Protein AF-A0A5S6QWZ8-F1 (afdb_monomer_lite)

Organism: Trichuris muris (NCBI:txid70415)

Structure (mmCIF, N/CA/C/O backbone):
data_AF-A0A5S6QWZ8-F1
#
_entry.id   AF-A0A5S6QWZ8-F1
#
loop_
_atom_site.group_PDB
_atom_site.id
_atom_site.type_symbol
_atom_site.label_atom_id
_atom_site.label_alt_id
_atom_site.label_comp_id
_atom_site.label_asym_id
_atom_site.label_entity_id
_atom_site.label_seq_id
_atom_site.pdbx_PDB_ins_code
_atom_site.Cartn_x
_atom_site.Cartn_y
_atom_site.Cartn_z
_atom_site.occupancy
_atom_site.B_iso_or_equiv
_atom_site.auth_seq_id
_atom_site.auth_comp_id
_atom_site.auth_asym_id
_atom_site.auth_atom_id
_atom_site.pdbx_PDB_model_num
ATOM 1 N N . MET A 1 1 ? -6.345 -22.467 27.525 1.00 33.34 1 MET A N 1
ATOM 2 C CA . MET A 1 1 ? -5.936 -21.043 27.594 1.00 33.34 1 MET A CA 1
ATOM 3 C C . MET A 1 1 ? -6.547 -20.440 28.851 1.00 33.34 1 MET A C 1
ATOM 5 O O . MET A 1 1 ? -7.694 -20.783 29.123 1.00 33.34 1 MET A O 1
ATOM 9 N N . PRO A 1 2 ? -5.836 -19.618 29.642 1.00 33.78 2 PRO A N 1
ATOM 10 C CA . PRO A 1 2 ? -6.408 -19.049 30.858 1.00 33.78 2 PRO A CA 1
ATOM 11 C C . PRO A 1 2 ? -7.526 -18.064 30.488 1.00 33.78 2 PRO A C 1
ATOM 13 O O . PRO A 1 2 ? -7.324 -17.188 29.648 1.00 33.78 2 PRO A O 1
ATOM 16 N N . LYS A 1 3 ? -8.697 -18.215 31.115 1.00 39.69 3 LYS A N 1
ATOM 17 C CA . LYS A 1 3 ? -9.931 -17.424 30.937 1.00 39.69 3 LYS A CA 1
ATOM 18 C C . LYS A 1 3 ? -9.829 -15.964 31.453 1.00 39.69 3 LYS A C 1
ATOM 20 O O . LYS A 1 3 ? -10.772 -15.469 32.045 1.00 39.69 3 LYS A O 1
ATOM 25 N N . GLY A 1 4 ? -8.691 -15.280 31.301 1.00 43.72 4 GLY A N 1
ATOM 26 C CA . GLY A 1 4 ? -8.398 -14.058 32.080 1.00 43.72 4 GLY A CA 1
ATOM 27 C C . GLY A 1 4 ? -8.018 -12.784 31.318 1.00 43.72 4 GLY A C 1
ATOM 28 O O . GLY A 1 4 ? -7.598 -11.831 31.964 1.00 43.72 4 GLY A O 1
ATOM 29 N N . ASN A 1 5 ? -8.097 -12.747 29.982 1.00 61.38 5 ASN A N 1
ATOM 30 C CA . ASN A 1 5 ? -7.513 -11.656 29.177 1.00 61.38 5 ASN A CA 1
ATOM 31 C C . ASN A 1 5 ? -8.471 -11.040 28.136 1.00 61.38 5 ASN A C 1
ATOM 33 O O . ASN A 1 5 ? -8.014 -10.497 27.131 1.00 61.38 5 ASN A O 1
ATOM 37 N N . LEU A 1 6 ? -9.788 -11.114 28.346 1.00 74.50 6 LEU A N 1
ATOM 38 C CA . LEU A 1 6 ? -10.721 -10.329 27.536 1.00 74.50 6 LEU A CA 1
ATOM 39 C C . LEU A 1 6 ? -10.579 -8.844 27.890 1.00 74.50 6 LEU A C 1
ATOM 41 O O . LEU A 1 6 ? -10.594 -8.450 29.059 1.00 74.50 6 LEU A O 1
ATOM 45 N N . LEU A 1 7 ? -10.383 -8.029 26.857 1.00 83.69 7 LEU A N 1
ATOM 46 C CA . LEU A 1 7 ? -10.399 -6.575 26.950 1.00 83.69 7 LEU A CA 1
ATOM 47 C C . LEU A 1 7 ? -11.781 -6.088 26.517 1.00 83.69 7 LEU A C 1
ATOM 49 O O . LEU A 1 7 ? -12.410 -6.700 25.662 1.00 83.69 7 LEU A O 1
ATOM 53 N N . TYR A 1 8 ? -12.245 -4.981 27.073 1.00 85.81 8 TYR A N 1
ATOM 54 C CA . TYR A 1 8 ? -13.507 -4.346 26.721 1.00 85.81 8 TYR A CA 1
ATOM 55 C C . TYR A 1 8 ? -13.245 -2.894 26.340 1.00 85.81 8 TYR A C 1
ATOM 57 O O . TYR A 1 8 ? -12.526 -2.195 27.050 1.00 85.81 8 TYR A O 1
ATOM 65 N N . ARG A 1 9 ? -13.820 -2.443 25.220 1.00 87.94 9 ARG A N 1
ATOM 66 C CA . ARG A 1 9 ? -13.830 -1.034 24.806 1.00 87.94 9 ARG A CA 1
ATOM 67 C C . ARG A 1 9 ? -15.144 -0.397 25.229 1.00 87.94 9 ARG A C 1
ATOM 69 O O . ARG A 1 9 ? -16.200 -0.852 24.795 1.00 87.94 9 ARG A O 1
ATOM 76 N N . LEU A 1 10 ? -15.080 0.664 26.021 1.00 90.50 10 LEU A N 1
ATOM 77 C CA . LEU A 1 10 ? -16.236 1.461 26.415 1.00 90.50 10 LEU A CA 1
ATOM 78 C C . LEU A 1 10 ? -16.211 2.756 25.611 1.00 90.50 10 LEU A C 1
ATOM 80 O O . LEU A 1 10 ? -15.180 3.423 25.560 1.00 90.50 10 LEU A O 1
ATOM 84 N N . ILE A 1 11 ? -17.334 3.099 24.986 1.00 90.50 11 ILE A N 1
ATOM 85 C CA . ILE A 1 11 ? -17.563 4.425 24.408 1.00 90.50 11 ILE A CA 1
ATOM 86 C C . ILE A 1 11 ? -18.220 5.277 25.479 1.00 90.50 11 ILE A C 1
ATOM 88 O O . ILE A 1 11 ? -19.257 4.894 26.026 1.00 90.50 11 ILE A O 1
ATOM 92 N N . VAL A 1 12 ? -17.605 6.412 25.771 1.00 92.69 12 VAL A N 1
ATOM 93 C CA . VAL A 1 12 ? -17.935 7.273 26.897 1.00 92.69 12 VAL A CA 1
ATOM 94 C C . VAL A 1 12 ? -18.290 8.651 26.358 1.00 92.69 12 VAL A C 1
ATOM 96 O O . VAL A 1 12 ? -17.474 9.276 25.693 1.00 92.69 12 VAL A O 1
ATOM 99 N N . SER A 1 13 ? -19.507 9.103 26.638 1.00 92.75 13 SER A N 1
ATOM 100 C CA . SER A 1 13 ? -19.966 10.463 26.366 1.00 92.75 13 SER A CA 1
ATOM 101 C C . SER A 1 13 ? -19.725 11.321 27.598 1.00 92.75 13 SER A C 1
ATOM 103 O O . SER A 1 13 ? -19.983 10.861 28.715 1.00 92.75 13 SER A O 1
ATOM 105 N N . VAL A 1 14 ? -19.256 12.546 27.395 1.00 91.81 14 VAL A N 1
ATOM 106 C CA . VAL A 1 14 ? -18.972 13.503 28.466 1.00 91.81 14 VAL A CA 1
ATOM 107 C C . VAL A 1 14 ? -19.829 14.744 28.253 1.00 91.81 14 VAL A C 1
ATOM 109 O O . VAL A 1 14 ? -19.667 15.452 27.269 1.00 91.81 14 VAL A O 1
ATOM 112 N N . GLU A 1 15 ? -20.745 15.005 29.178 1.00 90.62 15 GLU A N 1
ATOM 113 C CA . GLU A 1 15 ? -21.611 16.184 29.155 1.00 90.62 15 GLU A CA 1
ATOM 114 C C . GLU A 1 15 ? -21.144 17.145 30.253 1.00 90.62 15 GLU A C 1
ATOM 116 O O . GLU A 1 15 ? -21.150 16.784 31.428 1.00 90.62 15 GLU A O 1
ATOM 121 N N . ILE A 1 16 ? -20.701 18.349 29.881 1.00 87.31 16 ILE A N 1
ATOM 122 C CA . ILE A 1 16 ? -20.188 19.364 30.815 1.00 87.31 16 ILE A CA 1
ATOM 123 C C . ILE A 1 16 ? -20.970 20.659 30.612 1.00 87.31 16 ILE A C 1
ATOM 125 O O . ILE A 1 16 ? -21.134 21.110 29.478 1.00 87.31 16 ILE A O 1
ATOM 129 N N . SER A 1 17 ? -21.437 21.264 31.705 1.00 78.31 17 SER A N 1
ATOM 130 C CA . SER A 1 17 ? -22.324 22.434 31.666 1.00 78.31 17 SER A CA 1
ATOM 131 C C . SER A 1 17 ? -21.618 23.744 31.292 1.00 78.31 17 SER A C 1
ATOM 133 O O . SER A 1 17 ? -22.204 24.558 30.581 1.00 78.31 17 SER A O 1
ATOM 135 N N . SER A 1 18 ? -20.367 23.943 31.729 1.00 81.00 18 SER A N 1
ATOM 136 C CA . SER A 1 18 ? -19.691 25.252 31.653 1.00 81.00 18 SER A CA 1
ATOM 137 C C . SER A 1 18 ? -18.174 25.163 31.423 1.00 81.00 18 SER A C 1
ATOM 139 O O . SER A 1 18 ? -17.414 25.883 32.066 1.00 81.00 18 SER A O 1
ATOM 141 N N . TRP A 1 19 ? -17.698 24.271 30.545 1.00 85.06 19 TRP A N 1
ATOM 142 C CA . TRP A 1 19 ? -16.253 24.123 30.311 1.00 85.06 19 TRP A CA 1
ATOM 143 C C . TRP A 1 19 ? -15.646 25.369 29.635 1.00 85.06 19 TRP A C 1
ATOM 145 O O . TRP A 1 19 ? -16.221 25.875 28.665 1.00 85.06 19 TRP A O 1
ATOM 155 N N . PRO A 1 20 ? -14.485 25.872 30.093 1.00 80.00 20 PRO A N 1
ATOM 156 C CA . PRO A 1 20 ? -13.823 27.003 29.460 1.00 80.00 20 PRO A CA 1
ATOM 157 C C . PRO A 1 20 ? -13.201 26.570 28.127 1.00 80.00 20 PRO A C 1
ATOM 159 O O . PRO A 1 20 ? -12.159 25.922 28.082 1.00 80.00 20 PRO A O 1
ATOM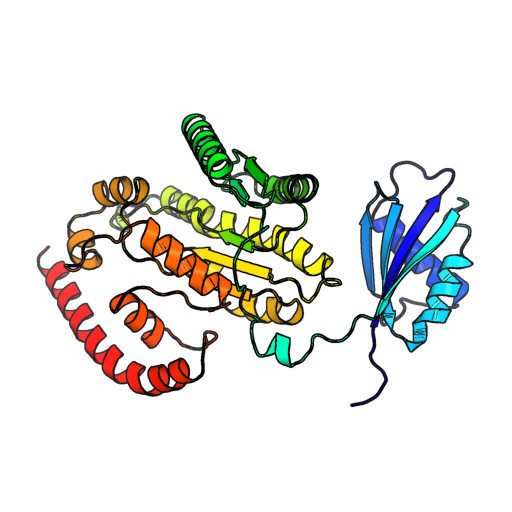 162 N N . GLY A 1 21 ? -13.841 26.953 27.023 1.00 83.44 21 GLY A N 1
ATOM 163 C CA . GLY A 1 21 ? -13.369 26.642 25.674 1.00 83.44 21 GLY A CA 1
ATOM 164 C C . GLY A 1 21 ? -13.769 25.244 25.192 1.00 83.44 21 GLY A C 1
ATOM 165 O O . GLY A 1 21 ? -14.735 24.651 25.669 1.00 83.44 21 GLY A O 1
ATOM 166 N N . GLN A 1 22 ? -13.053 24.729 24.191 1.00 82.94 22 GLN A N 1
ATOM 167 C CA . GLN A 1 22 ? -13.331 23.409 23.625 1.00 82.94 22 GLN A CA 1
ATOM 168 C C . GLN A 1 22 ? -12.673 22.324 24.480 1.00 82.94 22 GLN A C 1
ATOM 170 O O . GLN A 1 22 ? -11.461 22.342 24.671 1.00 82.94 22 GLN A O 1
ATOM 175 N N . PHE A 1 23 ? -13.468 21.367 24.959 1.00 86.50 23 PHE A N 1
ATOM 176 C CA . PHE A 1 23 ? -12.964 20.214 25.702 1.00 86.50 23 PHE A CA 1
ATOM 177 C C . PHE A 1 23 ? -12.055 19.364 24.804 1.00 86.50 23 PHE A C 1
ATOM 179 O O . PHE A 1 23 ? -12.507 18.817 23.791 1.00 86.50 23 PHE A O 1
ATOM 186 N N . SER A 1 24 ? -10.771 19.308 25.145 1.00 87.00 24 SER A N 1
ATOM 187 C CA . SER A 1 24 ? -9.726 18.695 24.328 1.00 87.00 24 SER A CA 1
ATOM 188 C C . SER A 1 24 ? -9.537 17.203 24.628 1.00 87.00 24 SER A C 1
ATOM 190 O O . SER A 1 24 ? -10.101 16.645 25.570 1.00 87.00 24 SER A O 1
ATOM 192 N N . GLU A 1 25 ? -8.716 16.529 23.817 1.00 85.06 25 GLU A N 1
ATOM 193 C CA . GLU A 1 25 ? -8.336 15.136 24.077 1.00 85.06 25 GLU A CA 1
ATOM 194 C C . GLU A 1 25 ? -7.520 14.987 25.373 1.00 85.06 25 GLU A C 1
ATOM 196 O O . GLU A 1 25 ? -7.706 14.017 26.111 1.00 85.06 25 GLU A O 1
ATOM 201 N N . ASP A 1 26 ? -6.666 15.961 25.692 1.00 86.19 26 ASP A N 1
ATOM 202 C CA . ASP A 1 26 ? -5.880 15.958 26.928 1.00 86.19 26 ASP A CA 1
ATOM 203 C C . ASP A 1 26 ? -6.765 16.183 28.163 1.00 86.19 26 ASP A C 1
ATOM 205 O O . ASP A 1 26 ? -6.561 15.535 29.198 1.00 86.19 26 ASP A O 1
ATOM 209 N N . ASP A 1 27 ? -7.810 17.009 28.036 1.00 90.38 27 ASP A N 1
ATOM 210 C CA . ASP A 1 27 ? -8.830 17.175 29.077 1.00 90.38 27 ASP A CA 1
ATOM 211 C C . ASP A 1 27 ? -9.582 15.863 29.311 1.00 90.38 27 ASP A C 1
ATOM 213 O O . ASP A 1 27 ? -9.758 15.443 30.454 1.00 90.38 27 ASP A O 1
ATOM 217 N N . PHE A 1 28 ? -9.959 15.153 28.239 1.00 91.19 28 PHE A N 1
ATOM 218 C CA . PHE A 1 28 ? -10.600 13.840 28.345 1.00 91.19 28 PHE A CA 1
ATOM 219 C C . PHE A 1 28 ? -9.707 12.815 29.051 1.00 91.19 28 PHE A C 1
ATOM 221 O O . PHE A 1 28 ? -10.162 12.096 29.946 1.00 91.19 28 PHE A O 1
ATOM 228 N N . ARG A 1 29 ? -8.424 12.749 28.678 1.00 89.56 29 ARG A N 1
ATOM 229 C CA . ARG A 1 29 ? -7.448 11.850 29.313 1.00 89.56 29 ARG A CA 1
ATOM 230 C C . ARG A 1 29 ? -7.306 12.155 30.799 1.00 89.56 29 ARG A C 1
ATOM 232 O O . ARG A 1 29 ? -7.336 11.232 31.615 1.00 89.56 29 ARG A O 1
ATOM 239 N N . THR A 1 30 ? -7.201 13.434 31.147 1.00 89.75 30 THR A N 1
ATOM 240 C CA . THR A 1 30 ? -7.091 13.896 32.535 1.00 89.75 30 THR A CA 1
ATOM 241 C C . THR A 1 30 ? -8.359 13.585 33.324 1.00 89.75 30 THR A C 1
ATOM 243 O O . THR A 1 30 ? -8.273 13.031 34.418 1.00 89.75 30 THR A O 1
ATOM 246 N N . LEU A 1 31 ? -9.533 13.844 32.746 1.00 91.31 31 LEU A N 1
ATOM 247 C CA . LEU A 1 31 ? -10.835 13.547 33.335 1.00 91.31 31 LEU A CA 1
ATOM 248 C C . LEU A 1 31 ? -10.955 12.072 33.711 1.00 91.31 31 LEU A C 1
ATOM 250 O O . LEU A 1 31 ? -11.244 11.744 34.860 1.00 91.31 31 LEU A O 1
ATOM 254 N N . VAL A 1 32 ? -10.706 11.181 32.751 1.00 89.94 32 VAL A N 1
ATOM 255 C CA . VAL A 1 32 ? -10.810 9.734 32.956 1.00 89.94 32 VAL A CA 1
ATOM 256 C C . VAL A 1 32 ? -9.799 9.259 34.000 1.00 89.94 32 VAL A C 1
ATOM 258 O O . VAL A 1 32 ? -10.155 8.473 34.877 1.00 89.94 32 VAL A O 1
ATOM 261 N N . HIS A 1 33 ? -8.555 9.745 33.953 1.00 89.19 33 HIS A N 1
ATOM 262 C CA . HIS A 1 33 ? -7.551 9.402 34.960 1.00 89.19 33 HIS A CA 1
ATOM 263 C C . HIS A 1 33 ? -7.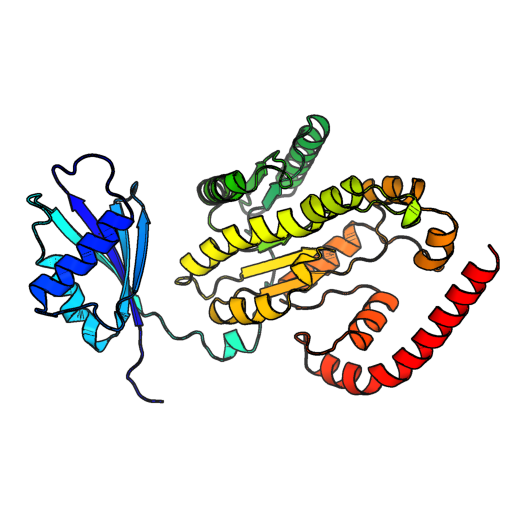967 9.840 36.365 1.00 89.19 33 HIS A C 1
ATOM 265 O O . HIS A 1 33 ? -7.903 9.036 37.297 1.00 89.19 33 HIS A O 1
ATOM 271 N N . THR A 1 34 ? -8.416 11.084 36.520 1.00 89.00 34 THR A N 1
ATOM 272 C CA . THR A 1 34 ? -8.828 11.616 37.819 1.00 89.00 34 THR A CA 1
ATOM 273 C C . THR A 1 34 ? -10.064 10.895 38.341 1.00 89.00 34 THR A C 1
ATOM 275 O O . THR A 1 34 ? -10.049 10.486 39.497 1.00 89.00 34 THR A O 1
ATOM 278 N N . ALA A 1 35 ? -11.075 10.654 37.500 1.00 89.50 35 ALA A N 1
ATOM 279 C CA . ALA A 1 35 ? -12.298 9.943 37.877 1.00 89.50 35 ALA A CA 1
ATOM 280 C C . ALA A 1 35 ? -12.008 8.553 38.449 1.00 89.50 35 ALA A C 1
ATOM 282 O O . ALA A 1 35 ? -12.496 8.161 39.511 1.00 89.50 35 ALA A O 1
ATOM 283 N N . ILE A 1 36 ? -11.162 7.808 37.744 1.00 88.31 36 ILE A N 1
ATOM 284 C CA . ILE A 1 36 ? -10.790 6.458 38.133 1.00 88.31 36 ILE A CA 1
ATOM 285 C C . ILE A 1 36 ? -9.966 6.481 39.429 1.00 88.31 36 ILE A C 1
ATOM 287 O O . ILE A 1 36 ? -10.253 5.710 40.346 1.00 88.31 36 ILE A O 1
ATOM 291 N N . ASN A 1 37 ? -8.974 7.368 39.535 1.00 87.62 37 ASN A N 1
ATOM 292 C CA . ASN A 1 37 ? -8.104 7.437 40.709 1.00 87.62 37 ASN A CA 1
ATOM 293 C C . ASN A 1 37 ? -8.852 7.912 41.958 1.00 87.62 37 ASN A C 1
ATOM 295 O O . ASN A 1 37 ? -8.625 7.370 43.040 1.00 87.62 37 ASN A O 1
ATOM 299 N N . SER A 1 38 ? -9.762 8.881 41.817 1.00 85.56 38 SER A N 1
ATOM 300 C CA . SER A 1 38 ? -10.525 9.422 42.941 1.00 85.56 38 SER A CA 1
ATOM 301 C C . SER A 1 38 ? -11.535 8.422 43.491 1.00 85.56 38 SER A C 1
ATOM 303 O O . SER A 1 38 ? -11.684 8.328 44.704 1.00 85.56 38 SER A O 1
ATOM 305 N N . VAL A 1 39 ? -12.227 7.670 42.624 1.00 84.19 39 VAL A N 1
ATOM 306 C CA . VAL A 1 39 ? -13.282 6.744 43.070 1.00 84.19 39 VAL A CA 1
ATOM 307 C C . VAL A 1 39 ? -12.714 5.389 43.488 1.00 84.19 39 VAL A C 1
ATOM 309 O O . VAL A 1 39 ? -13.170 4.818 44.475 1.00 84.19 39 VAL A O 1
ATOM 312 N N . LEU A 1 40 ? -11.709 4.865 42.778 1.00 83.19 40 LEU A N 1
ATOM 313 C CA . LEU A 1 40 ? -11.109 3.567 43.112 1.00 83.19 40 LEU A CA 1
ATOM 314 C C . LEU A 1 40 ? -9.969 3.667 44.138 1.00 83.19 40 LEU A C 1
ATOM 316 O O . LEU A 1 40 ? -9.422 2.639 44.530 1.00 83.19 40 LEU A O 1
ATOM 320 N N . GLY A 1 41 ? -9.607 4.878 44.578 1.00 74.81 41 GLY A N 1
ATOM 321 C CA . GLY A 1 41 ? -8.597 5.103 45.617 1.00 74.81 41 GLY A CA 1
ATOM 322 C C . GLY A 1 41 ? -7.186 4.671 45.210 1.00 74.81 41 GLY A C 1
ATOM 323 O O . GLY A 1 41 ? -6.385 4.271 46.054 1.00 74.81 41 GLY A O 1
ATOM 324 N N . LEU A 1 42 ? -6.881 4.697 43.913 1.00 71.50 42 LEU A N 1
ATOM 325 C CA . LEU A 1 42 ? -5.605 4.221 43.393 1.00 71.50 42 LEU A CA 1
ATOM 326 C C . LEU A 1 42 ? -4.575 5.349 43.375 1.00 71.50 42 LEU A C 1
ATOM 328 O O . LEU A 1 42 ? -4.732 6.362 42.695 1.00 71.50 42 LEU A O 1
ATOM 332 N N . VAL A 1 43 ? -3.479 5.140 44.103 1.00 52.75 43 VAL A N 1
ATOM 333 C CA . VAL A 1 43 ? -2.310 6.025 44.099 1.00 52.75 43 VAL A CA 1
ATOM 334 C C . VAL A 1 43 ? -1.450 5.684 42.873 1.00 52.75 43 VAL A C 1
ATOM 336 O O . VAL A 1 43 ? -0.463 4.959 42.969 1.00 52.75 43 VAL A O 1
ATOM 339 N N . GLY A 1 44 ? -1.871 6.131 41.685 1.00 55.81 44 GLY A N 1
ATOM 340 C CA . GLY A 1 44 ? -1.126 5.963 40.429 1.00 55.81 44 GLY A CA 1
ATOM 341 C C . GLY A 1 44 ? -1.996 5.621 39.215 1.00 55.81 44 GLY A C 1
ATOM 342 O O . GLY A 1 44 ? -3.213 5.550 39.306 1.00 55.81 44 GLY A O 1
ATOM 343 N N . SER A 1 45 ? -1.371 5.404 38.052 1.00 55.94 45 SER A N 1
ATOM 344 C CA . SER A 1 45 ? -2.079 4.978 36.834 1.00 55.94 45 SER A CA 1
ATOM 345 C C . SER A 1 45 ? -2.539 3.519 36.944 1.00 55.94 45 SER A C 1
ATOM 347 O O . SER A 1 45 ? -1.746 2.629 37.271 1.00 55.94 45 SER A O 1
ATOM 349 N N . LEU A 1 46 ? -3.813 3.256 36.642 1.00 60.50 46 LEU A N 1
ATOM 350 C CA . LEU A 1 46 ? -4.358 1.902 36.564 1.00 60.50 46 LEU A CA 1
ATOM 351 C C . LEU A 1 46 ? -3.618 1.106 35.481 1.00 60.50 46 LEU A C 1
ATOM 353 O O . LEU A 1 46 ? -3.781 1.337 34.281 1.00 60.50 46 LEU A O 1
ATOM 357 N N . LYS A 1 47 ? -2.789 0.140 35.898 1.00 62.38 47 LYS A N 1
ATOM 358 C CA . LYS A 1 47 ? -2.063 -0.741 34.974 1.00 62.38 47 LYS A CA 1
ATOM 359 C C . LYS A 1 47 ? -3.059 -1.586 34.172 1.00 62.38 47 LYS A C 1
ATOM 361 O O . LYS A 1 47 ? -3.539 -2.612 34.650 1.00 62.38 47 LYS A O 1
ATOM 366 N N . GLY A 1 48 ? -3.312 -1.187 32.926 1.00 70.12 48 GLY A N 1
ATOM 367 C CA . GLY A 1 48 ? -4.192 -1.903 31.997 1.00 70.12 48 GLY A CA 1
ATOM 368 C C . GLY A 1 48 ? -5.456 -1.153 31.578 1.00 70.12 48 GLY A C 1
ATOM 369 O O . GLY A 1 48 ? -6.304 -1.772 30.940 1.00 70.12 48 GLY A O 1
ATOM 370 N N . VAL A 1 49 ? -5.573 0.138 31.907 1.00 78.81 49 VAL A N 1
ATOM 371 C CA . VAL A 1 49 ? -6.553 1.047 31.299 1.00 78.81 49 VAL A CA 1
ATOM 372 C C . VAL A 1 49 ? -5.854 1.830 30.191 1.00 78.81 49 VAL A C 1
ATOM 374 O O . VAL A 1 49 ? -4.881 2.536 30.444 1.00 78.81 49 VAL A O 1
ATOM 377 N N . TYR A 1 50 ? -6.338 1.695 28.961 1.00 83.50 50 TYR A N 1
ATOM 378 C CA . TYR A 1 50 ? -5.868 2.472 27.818 1.00 83.50 50 TYR A CA 1
ATOM 379 C C . TYR A 1 50 ? -6.929 3.497 27.450 1.00 83.50 50 TYR A C 1
ATOM 381 O O . TYR A 1 50 ? -8.045 3.132 27.086 1.00 83.50 50 TYR A O 1
ATOM 389 N N . ILE A 1 51 ? -6.576 4.773 27.541 1.00 85.50 51 ILE A N 1
ATOM 390 C CA . ILE A 1 51 ? -7.454 5.870 27.144 1.00 85.50 51 ILE A CA 1
ATOM 391 C C . ILE A 1 51 ? -7.158 6.197 25.687 1.00 85.50 51 ILE A C 1
ATOM 393 O O . ILE A 1 51 ? -6.007 6.456 25.318 1.00 85.50 51 ILE A O 1
ATOM 397 N N . GLY A 1 52 ? -8.196 6.112 24.868 1.00 82.31 52 GLY A N 1
ATOM 398 C CA . GLY A 1 52 ? -8.146 6.442 23.461 1.00 82.31 52 GLY A CA 1
ATOM 399 C C . GLY A 1 52 ? -8.575 7.871 23.175 1.00 82.31 52 GLY A C 1
ATOM 400 O O . GLY A 1 52 ? -8.853 8.652 24.081 1.00 82.31 52 GLY A O 1
ATOM 401 N N . ASP A 1 53 ? -8.628 8.174 21.886 1.00 80.81 53 ASP A N 1
ATOM 402 C CA . ASP A 1 53 ? -8.907 9.518 21.393 1.00 80.81 53 ASP A CA 1
ATOM 403 C C . ASP A 1 53 ? -10.338 9.970 21.726 1.00 80.81 53 ASP A C 1
ATOM 405 O O . ASP A 1 53 ? -11.261 9.151 21.852 1.00 80.81 53 ASP A O 1
ATOM 409 N N . TYR A 1 54 ? -10.510 11.285 21.815 1.00 87.75 54 TYR A N 1
ATOM 410 C CA . TYR A 1 54 ? -11.772 11.964 22.088 1.00 87.75 54 TYR A CA 1
ATOM 411 C C . TYR A 1 54 ? -12.183 12.804 20.876 1.00 87.75 54 TYR A C 1
ATOM 413 O O . TYR A 1 54 ? -11.353 13.502 20.301 1.00 87.75 54 TYR A O 1
ATOM 421 N N . ASP A 1 55 ? -13.453 12.727 20.480 1.00 82.69 55 ASP A N 1
ATOM 422 C CA . ASP A 1 55 ? -14.052 13.546 19.424 1.00 82.69 55 ASP A CA 1
ATOM 423 C C . ASP A 1 55 ? -14.821 14.718 20.063 1.00 82.69 55 ASP A C 1
ATOM 425 O O . ASP A 1 55 ? -15.926 14.508 20.584 1.00 82.69 55 ASP A O 1
ATOM 429 N N . PRO A 1 56 ? -14.295 15.960 20.003 1.00 81.75 56 PRO A N 1
ATOM 430 C CA . PRO A 1 56 ? -14.940 17.119 20.613 1.00 81.75 56 PRO A CA 1
ATOM 431 C C . PRO A 1 56 ? -16.313 17.452 20.028 1.00 81.75 56 PRO A C 1
ATOM 433 O O . PRO A 1 56 ? -17.128 18.057 20.717 1.00 81.75 56 PRO A O 1
ATOM 436 N N . ASN A 1 57 ? -16.592 17.064 18.778 1.00 79.50 57 ASN A N 1
ATOM 437 C CA . ASN A 1 57 ? -17.872 17.375 18.134 1.00 79.50 57 ASN A CA 1
ATOM 438 C C . ASN A 1 57 ? -18.997 16.477 18.648 1.00 79.50 57 ASN A C 1
ATOM 440 O O . ASN A 1 57 ? -20.141 16.908 18.756 1.00 79.50 57 ASN A O 1
ATOM 444 N N . LYS A 1 58 ? -18.676 15.213 18.941 1.00 81.50 58 LYS A N 1
ATOM 445 C CA . LYS A 1 58 ? -19.633 14.236 19.482 1.00 81.50 58 LYS A CA 1
ATOM 446 C C . LYS A 1 58 ? -19.642 14.199 21.003 1.00 81.50 58 LYS A C 1
ATOM 448 O O . LYS A 1 58 ? -20.533 13.578 21.571 1.00 81.50 58 LYS A O 1
ATOM 453 N N . GLN A 1 59 ? -18.648 14.830 21.625 1.00 89.31 59 GLN A N 1
ATOM 454 C CA . GLN A 1 59 ? -18.350 14.725 23.047 1.00 89.31 59 GLN A CA 1
ATOM 455 C C . GLN A 1 59 ? -18.163 13.272 23.504 1.00 89.31 59 GLN A C 1
ATOM 457 O O . GLN A 1 59 ? -18.564 12.878 24.599 1.00 89.31 59 GLN A O 1
ATOM 462 N N . GLU A 1 60 ? -17.571 12.450 22.635 1.00 89.31 60 GLU A N 1
ATOM 463 C CA . GLU A 1 60 ? -17.385 11.020 22.858 1.00 89.31 60 GLU A CA 1
ATOM 464 C C . GLU A 1 60 ? -15.902 10.660 22.813 1.00 89.31 60 GLU A C 1
ATOM 466 O O . GLU A 1 60 ? -15.194 10.980 21.862 1.00 89.31 60 GLU A O 1
ATOM 471 N N . GLY A 1 61 ? -15.446 9.924 23.818 1.00 89.06 61 GLY A N 1
ATOM 472 C CA . GLY A 1 61 ? -14.152 9.257 23.823 1.00 89.06 61 GLY A CA 1
ATOM 473 C C . GLY A 1 61 ? -14.312 7.764 24.043 1.00 89.06 61 GLY A C 1
ATOM 474 O O . GLY A 1 61 ? -15.419 7.234 24.189 1.00 89.06 61 GLY A O 1
ATOM 475 N N . TRP A 1 62 ? -13.198 7.044 24.065 1.00 89.00 62 TRP A N 1
ATOM 476 C CA . TRP A 1 62 ? -13.234 5.620 24.364 1.00 89.00 62 TRP A CA 1
ATOM 477 C C . TRP A 1 62 ? -12.089 5.186 25.257 1.00 89.00 62 TRP A C 1
ATOM 479 O O . TRP A 1 62 ? -10.993 5.736 25.225 1.00 89.00 62 TRP A O 1
ATOM 489 N N . ILE A 1 63 ? -12.351 4.148 26.040 1.00 90.56 63 ILE A N 1
ATOM 490 C CA . ILE A 1 63 ? -11.380 3.546 26.950 1.00 90.56 63 ILE A CA 1
ATOM 491 C C . ILE A 1 63 ? -11.370 2.037 26.756 1.00 90.56 63 ILE A C 1
ATOM 493 O O . ILE A 1 63 ? -12.392 1.442 26.415 1.00 90.56 63 ILE A O 1
ATOM 497 N N . VAL A 1 64 ? -10.219 1.411 26.961 1.00 87.50 64 VAL A N 1
ATOM 498 C CA . VAL A 1 64 ? -10.052 -0.040 26.909 1.00 87.50 64 VAL A CA 1
ATOM 499 C C . VAL A 1 64 ? -9.568 -0.543 28.251 1.00 87.50 64 VAL A C 1
ATOM 501 O O . VAL A 1 64 ? -8.548 -0.083 28.758 1.00 87.50 64 VAL A O 1
ATOM 504 N N . ILE A 1 65 ? -10.296 -1.506 28.802 1.00 88.50 65 ILE A N 1
ATOM 505 C CA . ILE A 1 65 ? -10.068 -2.044 30.142 1.00 88.50 65 ILE A CA 1
ATOM 506 C C . ILE A 1 65 ? -10.164 -3.563 30.141 1.00 88.50 65 ILE A C 1
ATOM 508 O O . ILE A 1 65 ? -10.742 -4.163 29.238 1.00 88.50 65 ILE A O 1
ATOM 512 N N . LYS A 1 66 ? -9.575 -4.211 31.144 1.00 86.19 66 LYS A N 1
ATOM 513 C CA . LYS A 1 66 ? -9.695 -5.663 31.318 1.00 86.19 66 LYS A CA 1
ATOM 514 C C . LYS A 1 66 ? -11.068 -6.016 31.872 1.00 86.19 66 LYS A C 1
ATOM 516 O O . LYS A 1 66 ? -11.621 -5.268 32.669 1.00 86.19 66 LYS A O 1
ATOM 521 N N . GLU A 1 67 ? -11.566 -7.195 31.516 1.00 85.38 67 GLU A N 1
ATOM 522 C CA . GLU A 1 67 ? -12.841 -7.734 32.007 1.00 85.38 67 GLU A CA 1
ATOM 523 C C . GLU A 1 67 ? -12.993 -7.644 33.530 1.00 85.38 67 GLU A C 1
ATOM 525 O O . GLU A 1 67 ? -14.027 -7.213 34.029 1.00 85.38 67 GLU A O 1
ATOM 530 N N . LYS A 1 68 ? -11.928 -7.974 34.271 1.00 85.50 68 LYS A N 1
ATOM 531 C CA . LYS A 1 68 ? -11.916 -7.931 35.739 1.00 85.50 68 LYS A CA 1
ATOM 532 C C . LYS A 1 68 ? -12.159 -6.533 36.329 1.00 85.50 68 LYS A C 1
ATOM 534 O O . LYS A 1 68 ? -12.672 -6.435 37.435 1.00 85.50 68 LYS A O 1
ATOM 539 N N . ASP A 1 69 ? -11.796 -5.481 35.596 1.00 86.69 69 ASP A N 1
ATOM 540 C CA . ASP A 1 69 ? -11.866 -4.088 36.048 1.00 86.69 69 ASP A CA 1
ATOM 541 C C . ASP A 1 69 ? -13.078 -3.361 35.426 1.00 86.69 69 ASP A C 1
ATOM 543 O O . ASP A 1 69 ? -13.326 -2.196 35.735 1.00 86.69 69 ASP A O 1
ATOM 547 N N . LEU A 1 70 ? -13.849 -4.044 34.561 1.00 87.94 70 LEU A N 1
ATOM 548 C CA . LEU A 1 70 ? -14.932 -3.471 33.755 1.00 87.94 70 LEU A CA 1
ATOM 549 C C . LEU A 1 70 ? -15.968 -2.734 34.603 1.00 87.94 70 LEU A C 1
ATOM 551 O O . LEU A 1 70 ? -16.220 -1.549 34.394 1.00 87.94 70 LEU A O 1
ATOM 555 N N . ASN A 1 71 ? -16.544 -3.437 35.576 1.00 89.50 71 ASN A N 1
ATOM 556 C CA . ASN A 1 71 ? -17.623 -2.899 36.400 1.00 89.50 71 ASN A CA 1
ATOM 557 C C . ASN A 1 71 ? -17.128 -1.789 37.333 1.00 89.50 71 ASN A C 1
ATOM 559 O O . ASN A 1 71 ? -17.816 -0.788 37.512 1.00 89.50 71 ASN A O 1
ATOM 563 N N . SER A 1 72 ? -15.924 -1.937 37.892 1.00 88.69 72 SER A N 1
ATOM 564 C CA . SER A 1 72 ? -15.334 -0.949 38.800 1.00 88.69 72 SER A CA 1
ATOM 565 C C . SER A 1 72 ? -15.015 0.359 38.081 1.00 88.69 72 SER A C 1
ATOM 567 O O . SER A 1 72 ? -15.366 1.426 38.575 1.00 88.69 72 SER A O 1
ATOM 569 N N . VAL A 1 73 ? -14.400 0.290 36.896 1.00 89.25 73 VAL A N 1
ATOM 570 C CA . VAL A 1 73 ? -14.100 1.487 36.097 1.00 89.25 73 VAL A CA 1
ATOM 571 C C . VAL A 1 73 ? -15.379 2.126 35.563 1.00 89.25 73 VAL A C 1
ATOM 573 O O . VAL A 1 73 ? -15.492 3.347 35.591 1.00 89.25 73 VAL A O 1
ATOM 576 N N . TRP A 1 74 ? -16.366 1.334 35.128 1.00 91.50 74 TRP A N 1
ATOM 577 C CA . TRP A 1 74 ? -17.666 1.877 34.727 1.00 91.50 74 TRP A CA 1
ATOM 578 C C . TRP A 1 74 ? -18.304 2.657 35.881 1.00 91.50 74 TRP A C 1
ATOM 580 O O . TRP A 1 74 ? -18.645 3.827 35.712 1.00 91.50 74 TRP A O 1
ATOM 590 N N . ALA A 1 75 ? -18.417 2.048 37.064 1.00 90.06 75 ALA A N 1
ATOM 591 C CA . ALA A 1 75 ? -18.986 2.705 38.236 1.00 90.06 75 ALA A CA 1
ATOM 592 C C . ALA A 1 75 ? -18.224 3.988 38.596 1.00 90.06 75 ALA A C 1
ATOM 594 O O . ALA A 1 75 ? -18.850 5.020 38.819 1.00 90.06 75 ALA A O 1
ATOM 595 N N . ALA A 1 76 ? -16.887 3.948 38.577 1.00 90.38 76 ALA A N 1
ATOM 596 C CA . ALA A 1 76 ? -16.049 5.114 38.841 1.00 90.38 76 ALA A CA 1
ATOM 597 C C . ALA A 1 76 ? -16.355 6.283 37.901 1.00 90.38 76 ALA A C 1
ATOM 599 O O . ALA A 1 76 ? -16.518 7.410 38.357 1.00 90.38 76 ALA A O 1
ATOM 600 N N . LEU A 1 77 ? -16.497 6.008 36.604 1.00 91.06 77 LEU A N 1
ATOM 601 C CA . LEU A 1 77 ? -16.825 7.030 35.616 1.00 91.06 77 LEU A CA 1
ATOM 602 C C . LEU A 1 77 ? -18.220 7.609 35.846 1.00 91.06 77 LEU A C 1
ATOM 604 O O . LEU A 1 77 ? -18.366 8.821 35.883 1.00 91.06 77 LEU A O 1
ATOM 608 N N . CYS A 1 78 ? -19.235 6.767 36.047 1.00 90.44 78 CYS A N 1
ATOM 609 C CA . CYS A 1 78 ? -20.609 7.245 36.216 1.00 90.44 78 CYS A CA 1
ATOM 610 C C . CYS A 1 78 ? -20.853 7.985 37.541 1.00 90.44 78 CYS A C 1
ATOM 612 O O . CYS A 1 78 ? -21.767 8.801 37.606 1.00 90.44 78 CYS A O 1
ATOM 614 N N . ILE A 1 79 ? -20.073 7.703 38.588 1.00 91.44 79 ILE A N 1
ATOM 615 C CA . ILE A 1 79 ? -20.174 8.389 39.888 1.00 91.44 79 ILE A CA 1
ATOM 616 C C . ILE A 1 79 ? -19.420 9.727 39.873 1.00 91.44 79 ILE A C 1
ATOM 618 O O . ILE A 1 79 ? -19.742 10.631 40.645 1.00 91.44 79 ILE A O 1
ATOM 622 N N . TYR A 1 80 ? -18.416 9.873 39.008 1.00 91.50 80 TYR A N 1
ATOM 623 C CA . TYR A 1 80 ? -17.602 11.078 38.950 1.00 91.50 80 TYR A CA 1
ATOM 624 C C . TYR A 1 80 ? -18.375 12.249 38.326 1.00 91.50 80 TYR A C 1
ATOM 626 O O . TYR A 1 80 ? -18.520 12.332 37.109 1.00 91.50 80 TYR A O 1
ATOM 634 N N . GLY A 1 81 ? -18.882 13.142 39.182 1.00 88.06 81 GLY A N 1
ATOM 635 C CA . GLY A 1 81 ? -19.786 14.233 38.792 1.00 88.06 81 GLY A CA 1
ATOM 636 C C . GLY A 1 81 ? -19.185 15.643 38.796 1.00 88.06 81 GLY A C 1
ATOM 637 O O . GLY A 1 81 ? -19.873 16.598 38.450 1.00 88.06 81 GLY A O 1
ATOM 638 N N . SER A 1 82 ? -17.922 15.810 39.205 1.00 89.12 82 SER A N 1
ATOM 639 C CA . SER A 1 82 ? -17.262 17.120 39.206 1.00 89.12 82 SER A CA 1
ATOM 640 C C . SER A 1 82 ? -15.783 17.015 38.863 1.00 89.12 82 SER A C 1
ATOM 642 O O . SER A 1 82 ? -15.068 16.194 39.437 1.00 89.12 82 SER A O 1
ATOM 644 N N . HIS A 1 83 ? -15.314 17.872 37.955 1.00 89.81 83 HIS A N 1
ATOM 645 C CA . HIS A 1 83 ? -13.913 17.956 37.548 1.00 89.81 83 HIS A CA 1
ATOM 646 C C . HIS A 1 83 ? -13.462 19.411 37.484 1.00 89.81 83 HIS A C 1
ATOM 648 O O . HIS A 1 83 ? -14.090 20.225 36.814 1.00 89.81 83 HIS A O 1
ATOM 654 N N . PHE A 1 84 ? -12.393 19.747 38.211 1.00 89.12 84 PHE A N 1
ATOM 655 C CA . PHE A 1 84 ? -11.874 21.118 38.339 1.00 89.12 84 PHE A CA 1
ATOM 656 C C . PHE A 1 84 ? -12.940 22.180 38.677 1.00 89.12 84 PHE A C 1
ATOM 658 O O . PHE A 1 84 ? -12.859 23.316 38.225 1.00 89.12 84 PHE A O 1
ATOM 665 N N . GLY A 1 85 ? -13.938 21.813 39.489 1.00 84.94 85 GLY A N 1
ATOM 666 C CA . GLY A 1 85 ? -15.017 22.715 39.905 1.00 84.94 85 GLY A CA 1
ATOM 667 C C . GLY A 1 85 ? -16.185 22.823 38.919 1.00 84.94 85 GLY A C 1
ATOM 668 O O . GLY A 1 85 ? -17.149 23.520 39.220 1.00 84.94 85 GLY A O 1
ATOM 669 N N . TYR A 1 86 ? -16.143 22.114 37.789 1.00 89.56 86 TYR A N 1
ATOM 670 C CA . TYR A 1 86 ? -17.246 22.036 36.831 1.00 89.56 86 TYR A CA 1
ATOM 671 C C . TYR A 1 86 ? -18.075 20.778 37.062 1.00 89.56 86 TYR A C 1
ATOM 673 O O . TYR A 1 86 ? -17.521 19.693 37.245 1.00 89.56 86 TYR A O 1
ATOM 681 N N . GLU A 1 87 ? -19.397 20.923 37.042 1.00 90.56 87 GLU A N 1
ATOM 682 C CA . GLU A 1 87 ? -20.319 19.789 37.069 1.00 90.56 87 GLU A CA 1
ATOM 683 C C . GLU A 1 87 ? -20.357 19.102 35.707 1.00 90.56 87 GLU A C 1
ATOM 685 O O . GLU A 1 87 ? -20.410 19.752 34.656 1.00 90.56 87 GLU A O 1
ATOM 690 N N . LEU A 1 88 ? -20.328 17.773 35.732 1.00 91.88 88 LEU A N 1
ATOM 691 C CA . LEU A 1 88 ? -20.357 16.965 34.526 1.00 91.88 88 LEU A CA 1
ATOM 692 C C . LEU A 1 88 ? -21.056 15.633 34.752 1.00 91.88 88 LEU A C 1
ATOM 694 O O . LEU A 1 88 ? -21.143 15.135 35.872 1.00 91.88 88 LEU A O 1
ATOM 698 N N . ALA A 1 89 ? -21.507 15.034 33.658 1.00 91.56 89 ALA A N 1
ATOM 699 C CA . ALA A 1 89 ? -22.044 13.688 33.635 1.00 91.56 89 ALA A CA 1
ATOM 700 C C . ALA A 1 89 ? -21.260 12.836 32.637 1.00 91.56 89 ALA A C 1
ATOM 702 O O . ALA A 1 89 ? -21.098 13.195 31.468 1.00 91.56 89 ALA A O 1
ATOM 703 N N . ILE A 1 90 ? -20.794 11.675 33.097 1.00 92.69 90 ILE A N 1
ATOM 704 C CA . ILE A 1 90 ? -20.130 10.691 32.245 1.00 92.69 90 ILE A CA 1
ATOM 705 C C . ILE A 1 90 ? -21.086 9.532 31.981 1.00 92.69 90 ILE A C 1
ATOM 707 O O . ILE A 1 90 ? -21.514 8.822 32.896 1.00 92.69 90 ILE A O 1
ATOM 711 N N . ARG A 1 91 ? -21.385 9.292 30.702 1.00 92.50 91 ARG A N 1
ATOM 712 C CA . ARG A 1 91 ? -22.281 8.218 30.272 1.00 92.50 91 ARG A CA 1
ATOM 713 C C . ARG A 1 91 ? -21.554 7.202 29.406 1.00 92.50 91 ARG A C 1
ATOM 715 O O . ARG A 1 91 ? -21.111 7.509 28.302 1.00 92.50 91 ARG A O 1
ATOM 722 N N . VAL A 1 92 ? -21.529 5.946 29.844 1.00 91.25 92 VAL A N 1
ATOM 723 C CA . VAL A 1 92 ? -21.105 4.828 28.990 1.00 91.25 92 VAL A CA 1
ATOM 724 C C . VAL A 1 92 ? -22.223 4.517 27.990 1.00 91.25 92 VAL A C 1
ATOM 726 O O . VAL A 1 92 ? -23.314 4.094 28.367 1.00 91.25 92 VAL A O 1
ATOM 729 N N . ARG A 1 93 ? -21.969 4.765 26.703 1.00 89.19 93 ARG A N 1
ATOM 730 C CA . ARG A 1 93 ? -22.939 4.611 25.602 1.00 89.19 93 ARG A CA 1
ATOM 731 C C . ARG A 1 93 ? -22.967 3.190 25.059 1.00 89.19 93 ARG A C 1
ATOM 733 O O . ARG A 1 93 ? -24.033 2.653 24.776 1.00 89.19 93 ARG A O 1
ATOM 740 N N . LYS A 1 94 ? -21.784 2.610 24.852 1.00 87.25 94 LYS A N 1
ATOM 741 C CA . LYS A 1 94 ? -21.602 1.289 24.239 1.00 87.25 94 LYS A CA 1
ATOM 742 C C . LYS A 1 94 ? -20.441 0.567 24.898 1.00 87.25 94 LYS A C 1
ATOM 744 O O . LYS A 1 94 ? -19.443 1.196 25.241 1.00 87.25 94 LYS A O 1
ATOM 749 N N . VAL A 1 95 ? -20.558 -0.752 25.003 1.00 85.00 95 VAL A N 1
ATOM 750 C CA . VAL A 1 95 ? -19.497 -1.631 25.493 1.00 85.00 95 VAL A CA 1
ATOM 751 C C . VAL A 1 95 ? -19.275 -2.738 24.477 1.00 85.00 95 VAL A C 1
ATOM 753 O O . VAL A 1 95 ? -20.218 -3.412 24.070 1.00 85.00 95 VAL A O 1
ATOM 756 N N . PHE A 1 96 ? -18.026 -2.911 24.060 1.00 80.31 96 PHE A N 1
ATOM 757 C CA . PHE A 1 96 ? -17.621 -3.926 23.097 1.00 80.31 96 PHE A CA 1
ATOM 758 C C . PHE A 1 96 ? -16.611 -4.864 23.741 1.00 80.31 96 PHE A C 1
ATOM 760 O O . PHE A 1 96 ? -15.572 -4.406 24.215 1.00 80.31 96 PHE A O 1
ATOM 767 N N . ALA A 1 97 ? -16.869 -6.171 23.705 1.00 76.69 97 ALA A N 1
ATOM 768 C CA . ALA A 1 97 ? -15.823 -7.148 23.967 1.00 76.69 97 ALA A CA 1
ATOM 769 C C . ALA A 1 97 ? -14.789 -7.075 22.833 1.00 76.69 97 ALA A C 1
ATOM 771 O O . ALA A 1 97 ? -15.107 -7.240 21.654 1.00 76.69 97 ALA A O 1
ATOM 772 N N . ILE A 1 98 ? -13.538 -6.802 23.182 1.00 68.00 98 ILE A N 1
ATOM 773 C CA . ILE A 1 98 ? -12.402 -6.926 22.278 1.00 68.00 98 ILE A CA 1
ATOM 774 C C . ILE A 1 98 ? -11.996 -8.394 22.313 1.00 68.00 98 ILE A C 1
ATOM 776 O O . ILE A 1 98 ? -11.142 -8.812 23.098 1.00 68.00 98 ILE A O 1
ATOM 780 N N . GLU A 1 99 ? -12.603 -9.185 21.436 1.00 60.75 99 GLU A N 1
ATOM 781 C CA . GLU A 1 99 ? -12.128 -10.541 21.206 1.00 60.75 99 GLU A CA 1
ATOM 782 C C . GLU A 1 99 ? -10.706 -10.489 20.625 1.00 60.75 99 GLU A C 1
ATOM 784 O O . GLU A 1 99 ? -10.446 -9.693 19.710 1.00 60.75 99 GLU A O 1
ATOM 789 N N . PRO A 1 100 ? -9.754 -11.293 21.132 1.00 56.94 100 PRO A N 1
ATOM 790 C CA . PRO A 1 100 ? -8.444 -11.405 20.506 1.00 56.94 100 PRO A CA 1
ATOM 791 C C . PRO A 1 100 ? -8.621 -11.804 19.038 1.00 56.94 100 PRO A C 1
ATOM 793 O O . PRO A 1 100 ? -9.437 -12.670 18.726 1.00 56.94 100 PRO A O 1
ATOM 796 N N . CYS A 1 101 ? -7.873 -11.155 18.136 1.00 53.38 101 CYS A N 1
ATOM 797 C CA . CYS A 1 101 ? -7.948 -11.449 16.705 1.00 53.38 101 CYS A CA 1
ATOM 798 C C . CYS A 1 101 ? -7.802 -12.969 16.505 1.00 53.38 101 CYS A C 1
ATOM 800 O O . CYS A 1 101 ? -6.816 -13.538 16.996 1.00 53.38 101 CYS A O 1
ATOM 802 N N . PRO A 1 102 ? -8.766 -13.649 15.854 1.00 58.19 102 PRO A N 1
ATOM 803 C CA . PRO A 1 102 ? -8.703 -15.092 15.698 1.00 58.19 102 PRO A CA 1
ATOM 804 C C . PRO A 1 102 ? -7.373 -15.473 15.053 1.00 58.19 102 PRO A C 1
ATOM 806 O O . PRO A 1 102 ? -6.970 -14.864 14.061 1.00 58.19 102 PRO A O 1
ATOM 809 N N . ARG A 1 103 ? -6.696 -16.508 15.570 1.00 58.94 103 ARG A N 1
ATOM 810 C CA . ARG A 1 103 ? -5.437 -16.994 14.972 1.00 58.94 103 ARG A CA 1
ATOM 811 C C . ARG A 1 103 ? -5.575 -17.246 13.468 1.00 58.94 103 ARG A C 1
ATOM 813 O O . ARG A 1 103 ? -4.630 -17.013 12.730 1.00 58.94 103 ARG A O 1
ATOM 820 N N . SER A 1 104 ? -6.753 -17.659 13.005 1.00 56.94 104 SER A N 1
ATOM 821 C CA . SER A 1 104 ? -7.044 -17.850 11.582 1.00 56.94 104 SER A CA 1
ATOM 822 C C . SER A 1 104 ? -6.911 -16.572 10.744 1.00 56.94 104 SER A C 1
ATOM 824 O O . SER A 1 104 ? -6.427 -16.658 9.623 1.00 56.94 104 SER A O 1
ATOM 826 N N . VAL A 1 105 ? -7.272 -15.403 11.284 1.00 58.03 105 VAL A N 1
ATOM 827 C CA . VAL A 1 105 ? -7.146 -14.092 10.615 1.00 58.03 105 VAL A CA 1
ATOM 828 C C . VAL A 1 105 ? -5.701 -13.587 10.649 1.00 58.03 105 VAL A C 1
ATOM 830 O O . VAL A 1 105 ? -5.246 -12.960 9.700 1.00 58.03 105 VAL A O 1
ATOM 833 N N . LEU A 1 106 ? -4.944 -13.918 11.701 1.00 60.72 106 LEU A N 1
ATOM 834 C CA . LEU A 1 106 ? -3.497 -13.664 11.751 1.00 60.72 106 LEU A CA 1
ATOM 835 C C . LEU A 1 106 ? -2.726 -14.508 10.723 1.00 60.72 106 LEU A C 1
ATOM 837 O O . LEU A 1 106 ? -1.695 -14.072 10.213 1.00 60.72 106 LEU A O 1
ATOM 841 N N . LEU A 1 107 ? -3.215 -15.719 10.442 1.00 61.28 107 LEU A N 1
ATOM 842 C CA . LEU A 1 107 ? -2.539 -16.696 9.591 1.00 61.28 107 LEU A CA 1
ATOM 843 C C . LEU A 1 107 ? -2.935 -16.601 8.113 1.00 61.28 107 LEU A C 1
ATOM 845 O O . LEU A 1 107 ? -2.105 -16.913 7.264 1.00 61.28 107 LEU A O 1
ATOM 849 N N . ARG A 1 108 ? -4.174 -16.207 7.779 1.00 70.12 108 ARG A N 1
ATOM 850 C CA . ARG A 1 108 ? -4.660 -16.161 6.389 1.00 70.12 108 ARG A CA 1
ATOM 851 C C . ARG A 1 108 ? -5.577 -14.979 6.108 1.00 70.12 108 ARG A C 1
ATOM 853 O O . ARG A 1 108 ? -6.464 -14.659 6.899 1.00 70.12 108 ARG A O 1
ATOM 860 N N . CYS A 1 109 ? -5.404 -14.403 4.921 1.00 78.75 109 CYS A N 1
ATOM 861 C CA . CYS A 1 109 ? -6.292 -13.376 4.406 1.00 78.75 109 CYS A CA 1
ATOM 862 C C . CYS A 1 109 ? -7.605 -14.009 3.945 1.00 78.75 109 CYS A C 1
ATOM 864 O O . CYS A 1 109 ? -7.602 -15.051 3.287 1.00 78.75 109 CYS A O 1
ATOM 866 N N . ARG A 1 110 ? -8.737 -13.375 4.265 1.00 82.69 110 ARG A N 1
ATOM 867 C CA . ARG A 1 110 ? -9.998 -13.687 3.585 1.00 82.69 110 ARG A CA 1
ATOM 868 C C . ARG A 1 110 ? -10.047 -12.891 2.281 1.00 82.69 110 ARG A C 1
ATOM 870 O O . ARG A 1 110 ? -9.918 -11.663 2.351 1.00 82.69 110 ARG A O 1
ATOM 877 N N . PRO A 1 111 ? -10.226 -13.552 1.127 1.00 87.38 111 PRO A N 1
ATOM 878 C CA . PRO A 1 111 ? -10.278 -12.860 -0.146 1.00 87.38 111 PRO A CA 1
ATOM 879 C C . PRO A 1 111 ? -11.550 -12.013 -0.245 1.00 87.38 111 PRO A C 1
ATOM 881 O O . PRO A 1 111 ? -12.627 -12.433 0.187 1.00 87.38 111 PRO A O 1
ATOM 884 N N . ILE A 1 112 ? -11.420 -10.832 -0.840 1.00 90.75 112 ILE A N 1
ATOM 885 C CA . ILE A 1 112 ? -12.554 -10.028 -1.297 1.00 90.75 112 ILE A CA 1
ATOM 886 C C . ILE A 1 112 ? -13.115 -10.734 -2.535 1.00 90.75 112 ILE A C 1
ATOM 888 O O . ILE A 1 112 ? -12.373 -10.986 -3.479 1.00 90.75 112 ILE A O 1
ATOM 892 N N . LYS A 1 113 ? -14.400 -11.112 -2.515 1.00 87.44 113 LYS A N 1
ATOM 893 C CA . LYS A 1 113 ? -15.030 -11.824 -3.643 1.00 87.44 113 LYS A CA 1
ATOM 894 C C . LYS A 1 113 ? -15.220 -10.913 -4.851 1.00 87.44 113 LYS A C 1
ATOM 896 O O . LYS A 1 113 ? -14.943 -11.315 -5.973 1.00 87.44 113 LYS A O 1
ATOM 901 N N . ASP A 1 114 ? -15.693 -9.704 -4.591 1.00 86.19 114 ASP A N 1
ATOM 902 C CA . ASP A 1 114 ? -15.851 -8.635 -5.558 1.00 86.19 114 ASP A CA 1
ATOM 903 C C . ASP A 1 114 ? -15.821 -7.289 -4.821 1.00 86.19 114 ASP A C 1
ATOM 905 O O . ASP A 1 114 ? -15.967 -7.220 -3.597 1.00 86.19 114 ASP A O 1
ATOM 909 N N . PHE A 1 115 ? -15.609 -6.219 -5.580 1.00 87.50 115 PHE A N 1
ATOM 910 C CA . PHE A 1 115 ? -15.667 -4.851 -5.072 1.00 87.50 115 PHE A CA 1
ATOM 911 C C . PHE A 1 115 ? -17.055 -4.222 -5.290 1.00 87.50 115 PHE A C 1
ATOM 913 O O . P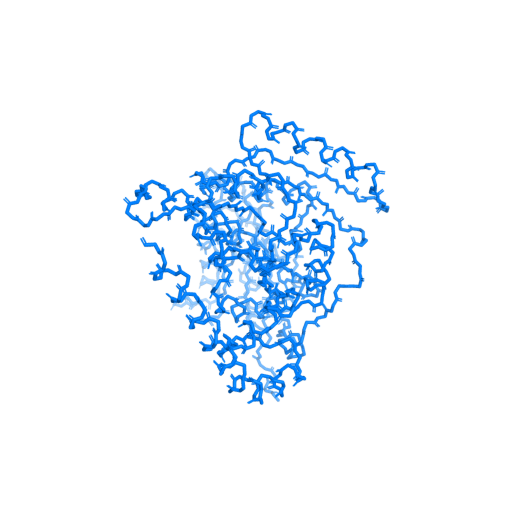HE A 1 115 ? -17.180 -2.996 -5.334 1.00 87.50 115 PHE A O 1
ATOM 920 N N . ALA A 1 116 ? -18.116 -5.024 -5.450 1.00 83.12 116 ALA A N 1
ATOM 921 C CA . ALA A 1 116 ? -19.461 -4.482 -5.588 1.00 83.12 116 ALA A CA 1
ATOM 922 C C . ALA A 1 116 ? -19.861 -3.762 -4.292 1.00 83.12 116 ALA A C 1
ATOM 924 O O . ALA A 1 116 ? -19.635 -4.242 -3.183 1.00 83.12 116 ALA A O 1
ATOM 925 N N . GLY A 1 117 ? -20.424 -2.563 -4.432 1.00 82.94 117 GLY A N 1
ATOM 926 C CA . GLY A 1 117 ? -20.793 -1.718 -3.293 1.00 82.94 117 GLY A CA 1
ATOM 927 C C . GLY A 1 117 ? -19.644 -0.895 -2.699 1.00 82.94 117 GLY A C 1
ATOM 928 O O . GLY A 1 117 ? -19.919 0.024 -1.932 1.00 82.94 117 GLY A O 1
ATOM 929 N N . TYR A 1 118 ? -18.385 -1.125 -3.096 1.00 89.25 118 TYR A N 1
ATOM 930 C CA . TYR A 1 118 ? -17.280 -0.251 -2.693 1.00 89.25 118 TYR A CA 1
ATOM 931 C C . TYR A 1 118 ? -17.421 1.113 -3.367 1.00 89.25 118 TYR A C 1
ATOM 933 O O . TYR A 1 118 ? -17.623 1.202 -4.580 1.00 89.25 118 TYR A O 1
ATOM 941 N N . HIS A 1 119 ? -17.322 2.181 -2.581 1.00 92.31 119 HIS A N 1
ATOM 942 C CA . HIS A 1 119 ? -17.205 3.533 -3.113 1.00 92.31 119 HIS A CA 1
ATOM 943 C C . HIS A 1 119 ? -15.797 3.752 -3.663 1.00 92.31 119 HIS A C 1
ATOM 945 O O . HIS A 1 119 ? -14.826 3.207 -3.139 1.00 92.31 119 HIS A O 1
ATOM 951 N N . VAL A 1 120 ? -15.695 4.539 -4.731 1.00 93.06 120 VAL A N 1
ATOM 952 C CA . VAL A 1 120 ? -14.415 4.835 -5.372 1.00 93.06 120 VAL A CA 1
ATOM 953 C C . VAL A 1 120 ? -14.033 6.266 -5.060 1.00 93.06 120 VAL A C 1
ATOM 955 O O . VAL A 1 120 ? -14.838 7.187 -5.203 1.00 93.06 120 VAL A O 1
ATOM 958 N N . LEU A 1 121 ? -12.786 6.452 -4.658 1.00 93.31 121 LEU A N 1
ATOM 959 C CA . LEU A 1 121 ? -12.196 7.763 -4.513 1.00 93.31 121 LEU A CA 1
ATOM 960 C C . LEU A 1 121 ? -10.911 7.831 -5.316 1.00 93.31 121 LEU A C 1
ATOM 962 O O . LEU A 1 121 ? -10.066 6.945 -5.208 1.00 93.31 121 LEU A O 1
ATOM 966 N N . ILE A 1 122 ? -10.760 8.905 -6.082 1.00 91.81 122 ILE A N 1
ATOM 967 C CA . ILE A 1 122 ? -9.534 9.194 -6.823 1.00 91.81 122 ILE A CA 1
ATOM 968 C C . ILE A 1 122 ? -8.939 10.528 -6.373 1.00 91.81 122 ILE A C 1
ATOM 970 O O . ILE A 1 122 ? -9.651 11.496 -6.114 1.00 91.81 122 ILE A O 1
ATOM 974 N N . THR A 1 123 ? -7.620 10.578 -6.251 1.00 88.69 123 THR A N 1
ATOM 975 C CA . THR A 1 123 ? -6.886 11.786 -5.871 1.00 88.69 123 THR A CA 1
ATOM 976 C C . THR A 1 123 ? -5.555 11.840 -6.608 1.00 88.69 123 THR A C 1
ATOM 978 O O . THR A 1 123 ? -5.017 10.797 -6.987 1.00 88.69 123 THR A O 1
ATOM 981 N N . GLY A 1 124 ? -5.041 13.046 -6.826 1.00 79.44 124 GLY A N 1
ATOM 982 C CA . GLY A 1 124 ? -3.727 13.280 -7.416 1.00 79.44 124 GLY A CA 1
ATOM 983 C C . GLY A 1 124 ? -3.653 14.543 -8.270 1.00 79.44 124 GLY A C 1
ATOM 984 O O . GLY A 1 124 ? -4.604 14.914 -8.944 1.00 79.44 124 GLY A O 1
ATOM 985 N N . GLY A 1 125 ? -2.485 15.180 -8.290 1.00 67.44 125 GLY A N 1
ATOM 986 C CA . GLY A 1 125 ? -2.217 16.357 -9.113 1.00 67.44 125 GLY A CA 1
ATOM 987 C C . GLY A 1 125 ? -2.922 17.633 -8.633 1.00 67.44 125 GLY A C 1
ATOM 988 O O . GLY A 1 125 ? -4.144 17.732 -8.607 1.00 67.44 125 GLY A O 1
ATOM 989 N N . SER A 1 126 ? -2.131 18.665 -8.348 1.00 51.41 126 SER A N 1
ATOM 990 C CA . SER A 1 126 ? -2.601 20.018 -8.003 1.00 51.41 126 SER A CA 1
ATOM 991 C C . SER A 1 126 ? -2.755 20.951 -9.207 1.00 51.41 126 SER A C 1
ATOM 993 O O . SER A 1 126 ? -3.449 21.965 -9.141 1.00 51.41 126 SER A O 1
ATOM 995 N N . LYS A 1 127 ? -2.107 20.634 -10.335 1.00 57.31 127 LYS A N 1
ATOM 996 C CA . LYS A 1 127 ? -2.113 21.490 -11.530 1.00 57.31 127 LYS A CA 1
ATOM 997 C C . LYS A 1 127 ? -3.461 21.412 -12.256 1.00 57.31 127 LYS A C 1
ATOM 999 O O . LYS A 1 127 ? -4.046 20.340 -12.390 1.00 57.31 127 LYS A O 1
ATOM 1004 N N . ALA A 1 128 ? -3.911 22.536 -12.821 1.00 41.72 128 ALA A N 1
ATOM 1005 C CA . ALA A 1 128 ? -5.229 22.679 -13.458 1.00 41.72 128 ALA A CA 1
ATOM 1006 C C . ALA A 1 128 ? -5.552 21.613 -14.530 1.00 41.72 128 ALA A C 1
ATOM 1008 O O . ALA A 1 128 ? -6.699 21.180 -14.644 1.00 41.72 128 ALA A O 1
ATOM 1009 N N . ARG A 1 129 ? -4.547 21.149 -15.288 1.00 55.78 129 ARG A N 1
ATOM 1010 C CA . ARG A 1 129 ? -4.705 20.060 -16.274 1.00 55.78 129 ARG A CA 1
ATOM 1011 C C . ARG A 1 129 ? -5.036 18.715 -15.613 1.00 55.78 129 ARG A C 1
ATOM 1013 O O . ARG A 1 129 ? -5.901 17.993 -16.101 1.00 55.78 129 ARG A O 1
ATOM 1020 N N . ASN A 1 130 ? -4.432 18.430 -14.463 1.00 73.31 130 ASN A N 1
ATOM 1021 C CA . ASN A 1 130 ? -4.623 17.177 -13.731 1.00 73.31 130 ASN A CA 1
ATOM 1022 C C . ASN A 1 130 ? -5.977 17.163 -13.010 1.00 73.31 130 ASN A C 1
ATOM 1024 O O . ASN A 1 130 ? -6.658 16.142 -13.003 1.00 73.31 130 ASN A O 1
ATOM 1028 N N . ALA A 1 131 ? -6.432 18.316 -12.509 1.00 79.56 131 ALA A N 1
ATOM 1029 C CA . ALA A 1 131 ? -7.767 18.450 -11.924 1.00 79.56 131 ALA A CA 1
ATOM 1030 C C . ALA A 1 131 ? -8.887 18.189 -12.953 1.00 79.56 131 ALA A C 1
ATOM 1032 O O . ALA A 1 131 ? -9.899 17.562 -12.634 1.00 79.56 131 ALA A O 1
ATOM 1033 N N . GLN A 1 132 ? -8.710 18.627 -14.208 1.00 84.31 132 GLN A N 1
ATOM 1034 C CA . GLN A 1 132 ? -9.658 18.309 -15.282 1.00 84.31 132 GLN A CA 1
ATOM 1035 C C . GLN A 1 132 ? -9.645 16.823 -15.643 1.00 84.31 132 GLN A C 1
ATOM 1037 O O . GLN A 1 132 ? -10.717 16.250 -15.835 1.00 84.31 132 GLN A O 1
ATOM 1042 N N . ALA A 1 133 ? -8.462 16.204 -15.719 1.00 85.69 133 ALA A N 1
ATOM 1043 C CA . ALA A 1 133 ? -8.336 14.770 -15.961 1.00 85.69 133 ALA A CA 1
ATOM 1044 C C . ALA A 1 133 ? -9.038 13.961 -14.857 1.00 85.69 133 ALA A C 1
ATOM 1046 O O . ALA A 1 133 ? -9.910 13.155 -15.168 1.00 85.69 133 ALA A O 1
ATOM 1047 N N . LEU A 1 134 ? -8.778 14.270 -13.579 1.00 88.94 134 LEU A N 1
ATOM 1048 C CA . LEU A 1 134 ? -9.468 13.655 -12.440 1.00 88.94 134 LEU A CA 1
ATOM 1049 C C . LEU A 1 134 ? -10.987 13.776 -12.543 1.00 88.94 134 LEU A C 1
ATOM 1051 O O . LEU A 1 134 ? -11.703 12.797 -12.343 1.00 88.94 134 LEU A O 1
ATOM 1055 N N . ARG A 1 135 ? -11.492 14.970 -12.868 1.00 90.19 135 ARG A N 1
ATOM 1056 C CA . ARG A 1 135 ? -12.933 15.190 -13.003 1.00 90.19 135 ARG A CA 1
ATOM 1057 C C . ARG A 1 135 ? -13.535 14.342 -14.125 1.00 90.19 135 ARG A C 1
ATOM 1059 O O . ARG A 1 135 ? -14.586 13.744 -13.916 1.00 90.19 135 ARG A O 1
ATOM 1066 N N . ARG A 1 136 ? -12.872 14.258 -15.284 1.00 91.25 136 ARG A N 1
ATOM 1067 C CA . ARG A 1 136 ? -13.315 13.409 -16.405 1.00 91.25 136 ARG A CA 1
ATOM 1068 C C . ARG A 1 136 ? -13.345 11.939 -16.002 1.00 91.25 136 ARG A C 1
ATOM 1070 O O . ARG A 1 136 ? -14.376 11.299 -16.181 1.00 91.25 136 ARG A O 1
ATOM 1077 N N . THR A 1 137 ? -12.282 11.447 -15.367 1.00 91.88 137 THR A N 1
ATOM 1078 C CA . THR A 1 137 ? -12.218 10.074 -14.851 1.00 91.88 137 THR A CA 1
ATOM 1079 C C . THR A 1 137 ? -13.331 9.806 -13.839 1.00 91.88 137 THR A C 1
ATOM 1081 O O . THR A 1 137 ? -13.991 8.773 -13.904 1.00 91.88 137 THR A O 1
ATOM 1084 N N . ALA A 1 138 ? -13.605 10.742 -12.925 1.00 92.75 138 ALA A N 1
ATOM 1085 C CA . ALA A 1 138 ? -14.701 10.602 -11.971 1.00 92.75 138 ALA A CA 1
ATOM 1086 C C . ALA A 1 138 ? -16.065 10.516 -12.672 1.00 92.75 138 ALA A C 1
ATOM 1088 O O . ALA A 1 138 ? -16.897 9.690 -12.298 1.00 92.75 138 ALA A O 1
ATOM 1089 N N . ASP A 1 139 ? -16.301 11.344 -13.692 1.00 93.19 139 ASP A N 1
ATOM 1090 C CA . ASP A 1 139 ? -17.552 11.344 -14.451 1.00 93.19 139 ASP A CA 1
ATOM 1091 C C . ASP A 1 139 ? -17.720 10.067 -15.292 1.00 93.19 139 ASP A C 1
ATOM 1093 O O . ASP A 1 139 ? -1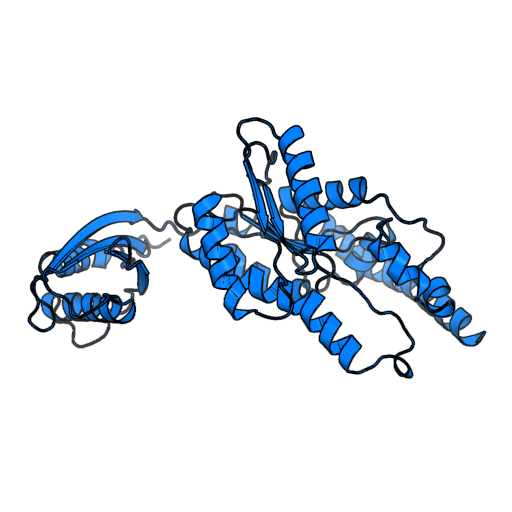8.824 9.528 -15.376 1.00 93.19 139 ASP A O 1
ATOM 1097 N N . GLU A 1 140 ? -16.638 9.526 -15.853 1.00 92.88 140 GLU A N 1
ATOM 1098 C CA . GLU A 1 140 ? -16.634 8.218 -16.519 1.00 92.88 140 GLU A CA 1
ATOM 1099 C C . GLU A 1 140 ? -16.948 7.082 -15.541 1.00 92.88 140 GLU A C 1
ATOM 1101 O O . GLU A 1 140 ? -17.849 6.279 -15.794 1.00 92.88 140 GLU A O 1
ATOM 1106 N N . LEU A 1 141 ? -16.293 7.064 -14.376 1.00 91.94 141 LEU A N 1
ATOM 1107 C CA . LEU A 1 141 ? -16.540 6.066 -13.335 1.00 91.94 141 LEU A CA 1
ATOM 1108 C C . LEU A 1 141 ? -17.994 6.103 -12.850 1.00 91.94 141 LEU A C 1
ATOM 1110 O O . LEU A 1 141 ? -18.613 5.050 -12.697 1.00 91.94 141 LEU A O 1
ATOM 1114 N N . ARG A 1 142 ? -18.578 7.298 -12.683 1.00 92.88 142 ARG A N 1
ATOM 1115 C CA . ARG A 1 142 ? -19.995 7.471 -12.311 1.00 92.88 142 ARG A CA 1
ATOM 1116 C C . ARG A 1 142 ? -20.957 6.876 -13.332 1.00 92.88 142 ARG A C 1
ATOM 1118 O O . ARG A 1 142 ? -21.997 6.367 -12.938 1.00 92.88 142 ARG A O 1
ATOM 1125 N N . ARG A 1 143 ? -20.629 6.910 -14.628 1.00 91.50 143 ARG A N 1
ATOM 1126 C CA . ARG A 1 143 ? -21.463 6.286 -15.676 1.00 91.50 143 ARG A CA 1
ATOM 1127 C C . ARG A 1 143 ? -21.419 4.761 -15.621 1.00 91.50 143 ARG A C 1
ATOM 1129 O O . ARG A 1 143 ? -22.364 4.109 -16.050 1.00 91.50 143 ARG A O 1
ATOM 1136 N N . THR A 1 144 ? -20.328 4.199 -15.107 1.00 88.00 144 THR A N 1
ATOM 1137 C CA . THR A 1 144 ? -20.132 2.745 -14.990 1.00 88.00 144 THR A CA 1
ATOM 1138 C C . THR A 1 144 ? -20.510 2.171 -13.624 1.00 88.00 144 THR A C 1
ATOM 1140 O O . THR A 1 144 ? -20.541 0.948 -13.471 1.00 88.00 144 THR A O 1
ATOM 1143 N N . SER A 1 145 ? -20.791 3.023 -12.632 1.00 85.56 145 SER A N 1
ATOM 1144 C CA . SER A 1 145 ? -21.052 2.594 -11.261 1.00 85.56 145 SER A CA 1
ATOM 1145 C C . SER A 1 145 ? -22.377 1.830 -11.151 1.00 85.56 145 SER A C 1
ATOM 1147 O O . SER A 1 145 ? -23.353 2.111 -11.848 1.00 85.56 145 SER A O 1
ATOM 1149 N N . LYS A 1 146 ? -22.416 0.812 -10.284 1.00 83.38 146 LYS A N 1
ATOM 1150 C CA . LYS A 1 146 ? -23.596 -0.045 -10.074 1.00 83.38 146 LYS A CA 1
ATOM 1151 C C . LYS A 1 146 ? -23.943 -0.113 -8.589 1.00 83.38 146 LYS A C 1
ATOM 1153 O O . LYS A 1 146 ? -23.104 0.145 -7.736 1.00 83.38 146 LYS A O 1
ATOM 1158 N N . GLY A 1 147 ? -25.192 -0.449 -8.259 1.00 75.75 147 GLY A N 1
ATOM 1159 C CA . GLY A 1 147 ? -25.588 -0.762 -6.876 1.00 75.75 147 GLY A CA 1
ATOM 1160 C C . GLY A 1 147 ? -25.394 0.372 -5.857 1.00 75.75 147 GLY A C 1
ATOM 1161 O O . GLY A 1 147 ? -25.048 0.099 -4.714 1.00 75.75 147 GLY A O 1
ATOM 1162 N N . GLY A 1 148 ? -25.575 1.638 -6.257 1.00 82.25 148 GLY A N 1
ATOM 1163 C CA . GLY A 1 148 ? -25.460 2.790 -5.348 1.00 82.25 148 GLY A CA 1
ATOM 1164 C C . GLY A 1 148 ? -24.025 3.213 -5.007 1.00 82.25 148 GLY A C 1
ATOM 1165 O O . GLY A 1 148 ? -23.825 4.013 -4.092 1.00 82.25 148 GLY A O 1
ATOM 1166 N N . GLN A 1 149 ? -23.022 2.702 -5.729 1.00 89.75 149 GLN A N 1
ATOM 1167 C CA . GLN A 1 149 ? -21.632 3.133 -5.592 1.00 89.75 149 GLN A CA 1
ATOM 1168 C C . GLN A 1 149 ? -21.472 4.630 -5.885 1.00 89.75 149 GLN A C 1
ATOM 1170 O O . GLN A 1 149 ? -21.880 5.126 -6.939 1.00 89.75 149 GLN A O 1
ATOM 1175 N N . LYS A 1 150 ? -20.827 5.338 -4.957 1.00 91.25 150 LYS A N 1
ATOM 1176 C CA . LYS A 1 150 ? -20.466 6.748 -5.091 1.00 91.25 150 LYS A CA 1
ATOM 1177 C C . LYS A 1 150 ? -19.026 6.884 -5.573 1.00 91.25 150 LYS A C 1
ATOM 1179 O O . LYS A 1 150 ? -18.180 6.048 -5.255 1.00 91.25 150 LYS A O 1
ATOM 1184 N N . VAL A 1 151 ? -18.773 7.954 -6.324 1.00 92.94 151 VAL A N 1
ATOM 1185 C CA . VAL A 1 151 ? -17.440 8.312 -6.817 1.00 92.94 151 VAL A CA 1
ATOM 1186 C C . VAL A 1 151 ? -17.091 9.722 -6.359 1.00 92.94 151 VAL A C 1
ATOM 1188 O O . VAL A 1 151 ? -17.772 10.690 -6.731 1.00 92.94 151 VAL A O 1
ATOM 1191 N N . PHE A 1 152 ? -16.016 9.815 -5.586 1.00 91.19 152 PHE A N 1
ATOM 1192 C CA . PHE A 1 152 ? -15.455 11.049 -5.047 1.00 91.19 152 PHE A CA 1
ATOM 1193 C C . PHE A 1 152 ? -14.118 11.353 -5.720 1.00 91.19 152 PHE A C 1
ATOM 1195 O O . PHE A 1 152 ? -13.409 10.444 -6.158 1.00 91.19 152 PHE A O 1
ATOM 1202 N N . TRP A 1 153 ? -13.766 12.631 -5.809 1.00 91.75 153 TRP A N 1
ATOM 1203 C CA . TRP A 1 153 ? -12.468 13.036 -6.331 1.00 91.75 153 TRP A CA 1
ATOM 1204 C C . TRP A 1 153 ? -11.958 14.290 -5.629 1.00 91.75 153 TRP A C 1
ATOM 1206 O O . TRP A 1 153 ? -12.742 15.183 -5.315 1.00 91.75 153 TRP A O 1
ATOM 1216 N N . TYR A 1 154 ? -10.644 14.349 -5.412 1.00 88.19 154 TYR A N 1
ATOM 1217 C CA . TYR A 1 154 ? -9.961 15.493 -4.808 1.00 88.19 154 TYR A CA 1
ATOM 1218 C C . TYR A 1 154 ? -8.705 15.815 -5.618 1.00 88.19 154 TYR A C 1
ATOM 1220 O O . TYR A 1 154 ? -7.877 14.939 -5.859 1.00 88.19 154 TYR A O 1
ATOM 1228 N N . ALA A 1 155 ? -8.569 17.063 -6.060 1.00 88.44 155 ALA A N 1
ATOM 1229 C CA . ALA A 1 155 ? -7.361 17.535 -6.728 1.00 88.44 155 ALA A CA 1
ATOM 1230 C C . ALA A 1 155 ? -6.404 18.099 -5.673 1.00 88.44 155 ALA A C 1
ATOM 1232 O O . ALA A 1 155 ? -6.585 19.225 -5.218 1.00 88.44 155 ALA A O 1
ATOM 1233 N N . GLU A 1 156 ? -5.431 17.294 -5.253 1.00 84.25 156 GLU A N 1
ATOM 1234 C CA . GLU A 1 156 ? -4.477 17.629 -4.192 1.00 84.25 156 GLU A CA 1
ATOM 1235 C C . GLU A 1 156 ? -3.065 17.175 -4.592 1.00 84.25 156 GLU A C 1
ATOM 1237 O O . GLU A 1 156 ? -2.887 16.104 -5.186 1.00 84.25 156 GLU A O 1
ATOM 1242 N N . ASP A 1 157 ? -2.051 17.982 -4.259 1.00 84.00 157 ASP A N 1
ATOM 1243 C CA . ASP A 1 157 ? -0.654 17.553 -4.356 1.00 84.00 157 ASP A CA 1
ATOM 1244 C C . ASP A 1 157 ? -0.249 16.790 -3.100 1.00 84.00 157 ASP A C 1
ATOM 1246 O O . ASP A 1 157 ? -0.132 17.362 -2.015 1.00 84.00 157 ASP A O 1
ATOM 1250 N N . LEU A 1 158 ? 0.002 15.493 -3.239 1.00 82.88 158 LEU A N 1
ATOM 1251 C CA . LEU A 1 158 ? 0.414 14.678 -2.100 1.00 82.88 158 LEU A CA 1
ATOM 1252 C C . LEU A 1 158 ? 1.908 14.840 -1.764 1.00 82.88 158 LEU A C 1
ATOM 1254 O O . LEU A 1 158 ? 2.339 14.349 -0.719 1.00 82.88 158 LEU A O 1
ATOM 1258 N N . SER A 1 159 ? 2.702 15.491 -2.626 1.00 83.19 159 SER A N 1
ATOM 1259 C CA . SER A 1 159 ? 4.170 15.518 -2.524 1.00 83.19 159 SER A CA 1
ATOM 1260 C C . SER A 1 159 ? 4.745 16.670 -1.693 1.00 83.19 159 SER A C 1
ATOM 1262 O O . SER A 1 159 ? 5.907 16.593 -1.292 1.00 83.19 159 SER A O 1
ATOM 1264 N N . GLU A 1 160 ? 3.946 17.693 -1.375 1.00 76.31 160 GLU A N 1
ATOM 1265 C CA . GLU A 1 160 ? 4.431 18.898 -0.685 1.00 76.31 160 GLU A CA 1
ATOM 1266 C C . GLU A 1 160 ? 3.900 19.054 0.749 1.00 76.31 160 GLU A C 1
ATOM 1268 O O . GLU A 1 160 ? 4.680 19.172 1.694 1.00 76.31 160 GLU A O 1
ATOM 1273 N N . ASN A 1 161 ? 2.576 19.037 0.943 1.00 80.62 161 ASN A N 1
ATOM 1274 C CA . ASN A 1 161 ? 1.947 19.439 2.208 1.00 80.62 161 ASN A CA 1
ATOM 1275 C C . ASN A 1 161 ? 1.463 18.244 3.040 1.00 80.62 161 ASN A C 1
ATOM 1277 O O . ASN A 1 161 ? 0.266 18.038 3.242 1.00 80.62 161 ASN A O 1
ATOM 1281 N N . TRP A 1 162 ? 2.392 17.461 3.593 1.00 79.06 162 TRP A N 1
ATOM 1282 C CA . TRP A 1 162 ? 2.049 16.225 4.317 1.00 79.06 162 TRP A CA 1
ATOM 1283 C C . TRP A 1 162 ? 1.188 16.427 5.571 1.00 79.06 162 TRP A C 1
ATOM 1285 O O . TRP A 1 162 ? 0.449 15.523 5.959 1.00 79.06 162 TRP A O 1
ATOM 1295 N N . HIS A 1 163 ? 1.225 17.613 6.184 1.00 75.62 163 HIS A N 1
ATOM 1296 C CA . HIS A 1 163 ? 0.333 17.964 7.295 1.00 75.62 163 HIS A CA 1
ATOM 1297 C C . HIS A 1 163 ? -1.140 18.050 6.873 1.00 75.62 163 HIS A C 1
ATOM 1299 O O . HIS A 1 163 ? -2.016 17.797 7.691 1.00 75.62 163 HIS A O 1
ATOM 1305 N N . GLN A 1 164 ? -1.422 18.358 5.605 1.00 80.38 164 GLN A N 1
ATOM 1306 C CA . GLN A 1 164 ? -2.786 18.443 5.077 1.00 80.38 164 GLN A CA 1
ATOM 1307 C C . GLN A 1 164 ? -3.357 17.066 4.710 1.00 80.38 164 GLN A C 1
ATOM 1309 O O . GLN A 1 164 ? -4.566 16.932 4.535 1.00 80.38 164 GLN A O 1
ATOM 1314 N N . ILE A 1 165 ? -2.523 16.020 4.647 1.00 85.00 165 ILE A N 1
ATOM 1315 C CA . ILE A 1 165 ? -2.973 14.657 4.328 1.00 85.00 165 ILE A CA 1
ATOM 1316 C C . ILE A 1 165 ? -3.918 14.116 5.408 1.00 85.00 165 ILE A C 1
ATOM 1318 O O . ILE A 1 165 ? -4.870 13.414 5.077 1.00 85.00 165 ILE A O 1
ATOM 1322 N N . SER A 1 166 ? -3.708 14.455 6.685 1.00 84.94 166 SER A N 1
ATOM 1323 C CA . SER A 1 166 ? -4.625 14.053 7.762 1.00 84.94 166 SER A CA 1
ATOM 1324 C C . SER A 1 166 ? -6.017 14.662 7.570 1.00 84.94 166 SER A C 1
ATOM 1326 O O . SER A 1 166 ? -7.020 13.960 7.694 1.00 84.94 166 SER A O 1
ATOM 1328 N N . GLU A 1 167 ? -6.078 15.941 7.197 1.00 85.88 167 GLU A N 1
ATOM 1329 C CA . GLU A 1 167 ? -7.324 16.649 6.915 1.00 85.88 167 GLU A CA 1
ATOM 1330 C C . GLU A 1 167 ? -7.992 16.135 5.636 1.00 85.88 167 GLU A C 1
ATOM 1332 O O . GLU A 1 167 ? -9.207 15.952 5.603 1.00 85.88 167 GLU A O 1
ATOM 1337 N N . LEU A 1 168 ? -7.214 15.826 4.594 1.00 88.00 168 LEU A N 1
ATOM 1338 C CA . LEU A 1 168 ? -7.724 15.159 3.399 1.00 88.00 168 LEU A CA 1
ATOM 1339 C C . LEU A 1 168 ? -8.377 13.821 3.761 1.00 88.00 168 LEU A C 1
ATOM 1341 O O . LEU A 1 168 ? -9.545 13.629 3.446 1.00 88.00 168 LEU A O 1
ATOM 1345 N N . VAL A 1 169 ? -7.675 12.931 4.471 1.00 89.06 169 VAL A N 1
ATOM 1346 C CA . VAL A 1 169 ? -8.232 11.633 4.893 1.00 89.06 169 VAL A CA 1
ATOM 1347 C C . VAL A 1 169 ? -9.491 11.826 5.742 1.00 89.06 169 VAL A C 1
ATOM 1349 O O . VAL A 1 169 ? -10.483 11.140 5.519 1.00 89.06 169 VAL A O 1
ATOM 1352 N N . ARG A 1 170 ? -9.512 12.808 6.650 1.00 88.06 170 ARG A N 1
ATOM 1353 C CA . ARG A 1 170 ? -10.701 13.123 7.453 1.00 88.06 170 ARG A CA 1
ATOM 1354 C C . ARG A 1 170 ? -11.896 13.536 6.587 1.00 88.06 170 ARG A C 1
ATOM 1356 O O . ARG A 1 170 ? -12.994 13.027 6.797 1.00 88.06 170 ARG A O 1
ATOM 1363 N N . ARG A 1 171 ? -11.699 14.431 5.610 1.00 88.19 171 ARG A N 1
ATOM 1364 C CA . ARG A 1 171 ? -12.750 14.854 4.662 1.00 88.19 171 ARG A CA 1
ATOM 1365 C C . ARG A 1 171 ? -13.285 13.666 3.860 1.00 88.19 171 ARG A C 1
ATOM 1367 O O . ARG A 1 171 ? -14.497 13.475 3.790 1.00 88.19 171 ARG A O 1
ATOM 1374 N N . ILE A 1 172 ? -12.377 12.834 3.349 1.00 89.56 172 ILE A N 1
ATOM 1375 C CA . ILE A 1 172 ? -12.698 11.600 2.623 1.00 89.56 172 ILE A CA 1
ATOM 1376 C C . ILE A 1 172 ? -13.610 10.698 3.453 1.00 89.56 172 ILE A C 1
ATOM 1378 O O . ILE A 1 172 ? -14.628 10.219 2.958 1.00 89.56 172 ILE A O 1
ATOM 1382 N N . GLU A 1 173 ? -13.264 10.481 4.720 1.00 88.81 173 GLU A N 1
ATOM 1383 C CA . GLU A 1 173 ? -14.011 9.571 5.584 1.00 88.81 173 GLU A CA 1
ATOM 1384 C C . GLU A 1 173 ? -15.369 10.123 6.023 1.00 88.81 173 GLU A C 1
ATOM 1386 O O . GLU A 1 173 ? -16.298 9.348 6.251 1.00 88.81 173 GLU A O 1
ATOM 1391 N N . ILE A 1 174 ? -15.516 11.447 6.102 1.00 86.62 174 ILE A N 1
ATOM 1392 C CA . ILE A 1 174 ? -16.802 12.098 6.382 1.00 86.62 174 ILE A CA 1
ATOM 1393 C C . ILE A 1 174 ? -17.781 11.900 5.220 1.00 86.62 174 ILE A C 1
ATOM 1395 O O . ILE A 1 174 ? -18.957 11.624 5.453 1.00 86.62 174 ILE A O 1
ATOM 1399 N N . GLU A 1 175 ? -17.315 12.030 3.977 1.00 85.75 175 GLU A N 1
ATOM 1400 C CA . GLU A 1 175 ? -18.176 11.932 2.792 1.00 85.75 175 GLU A CA 1
ATOM 1401 C C . GLU A 1 175 ? -18.411 10.486 2.333 1.00 85.75 175 GLU A C 1
ATOM 1403 O O . GLU A 1 175 ? -19.534 10.104 1.983 1.00 85.75 175 GLU A O 1
ATOM 1408 N N . GLY A 1 176 ? -17.342 9.687 2.305 1.00 83.25 176 GLY A N 1
ATOM 1409 C CA . GLY A 1 176 ? -17.317 8.339 1.738 1.00 83.25 176 GLY A CA 1
ATOM 1410 C C . GLY A 1 176 ? -17.386 7.210 2.764 1.00 83.25 176 GLY A C 1
ATOM 1411 O O . GLY A 1 176 ? -17.585 6.059 2.375 1.00 83.25 176 GLY A O 1
ATOM 1412 N N . GLY A 1 177 ? -17.257 7.517 4.056 1.00 86.56 177 GLY A N 1
ATOM 1413 C CA . GLY A 1 177 ? -17.072 6.517 5.104 1.00 86.56 177 GLY A CA 1
ATOM 1414 C C . GLY A 1 177 ? -15.618 6.031 5.221 1.00 86.56 177 GLY A C 1
ATOM 1415 O O . GLY A 1 177 ? -14.741 6.482 4.484 1.00 86.56 177 GLY A O 1
ATOM 1416 N N . PRO A 1 178 ? -15.336 5.116 6.164 1.00 88.31 178 PRO A N 1
ATOM 1417 C CA . PRO A 1 178 ? -13.978 4.651 6.445 1.00 88.31 178 PRO A CA 1
ATOM 1418 C C . PRO A 1 178 ? -13.319 3.989 5.229 1.00 88.31 178 PRO A C 1
ATOM 1420 O O . PRO A 1 178 ? -13.951 3.207 4.515 1.00 88.31 178 PRO A O 1
ATOM 1423 N N . VAL A 1 179 ? -12.023 4.247 5.036 1.00 92.00 179 VAL A N 1
ATOM 1424 C CA . VAL A 1 179 ? -11.255 3.674 3.921 1.00 92.00 179 VAL A CA 1
ATOM 1425 C C . VAL A 1 179 ? -10.981 2.186 4.162 1.00 92.00 179 VAL A C 1
ATOM 1427 O O . VAL A 1 179 ? -10.281 1.810 5.104 1.00 92.00 179 VAL A O 1
ATOM 1430 N N . ASP A 1 180 ? -11.499 1.331 3.278 1.00 91.50 180 ASP A N 1
ATOM 1431 C CA . ASP A 1 180 ? -11.235 -0.114 3.298 1.00 91.50 180 ASP A CA 1
ATOM 1432 C C . ASP A 1 180 ? -10.013 -0.507 2.473 1.00 91.50 180 ASP A C 1
ATOM 1434 O O . ASP A 1 180 ? -9.236 -1.372 2.873 1.00 91.50 180 ASP A O 1
ATOM 1438 N N . VAL A 1 181 ? -9.837 0.115 1.311 1.00 94.81 181 VAL A N 1
ATOM 1439 C CA . VAL A 1 181 ? -8.802 -0.240 0.341 1.00 94.81 181 VAL A CA 1
ATOM 1440 C C . VAL A 1 181 ? -8.078 1.032 -0.063 1.00 94.81 181 VAL A C 1
ATOM 1442 O O . VAL A 1 181 ? -8.690 1.948 -0.606 1.00 94.81 181 VAL A O 1
ATOM 1445 N N . LEU A 1 182 ? -6.777 1.084 0.206 1.00 95.50 182 LEU A N 1
ATOM 1446 C CA . LEU A 1 182 ? -5.893 2.159 -0.228 1.00 95.50 182 LEU A CA 1
ATOM 1447 C C . LEU A 1 182 ? -4.957 1.627 -1.312 1.00 95.50 182 LEU A C 1
ATOM 1449 O O . LEU A 1 182 ? -4.262 0.641 -1.083 1.00 95.50 182 LEU A O 1
ATOM 1453 N N . ILE A 1 183 ? -4.904 2.291 -2.465 1.00 95.38 183 ILE A N 1
ATOM 1454 C CA . ILE A 1 183 ? -3.959 1.973 -3.540 1.00 95.38 183 ILE A CA 1
ATOM 1455 C C . ILE A 1 183 ? -3.012 3.163 -3.713 1.00 95.38 183 ILE A C 1
ATOM 1457 O O . ILE A 1 183 ? -3.387 4.192 -4.273 1.00 95.38 183 ILE A O 1
ATOM 1461 N N . ASN A 1 184 ? -1.779 3.029 -3.229 1.00 94.00 184 ASN A N 1
ATOM 1462 C CA . ASN A 1 184 ? -0.720 4.009 -3.451 1.00 94.00 184 ASN A CA 1
ATOM 1463 C C . ASN A 1 184 ? -0.152 3.813 -4.861 1.00 94.00 184 ASN A C 1
ATOM 1465 O O . ASN A 1 184 ? 0.784 3.039 -5.052 1.00 94.00 184 ASN A O 1
ATOM 1469 N N . ASN A 1 185 ? -0.772 4.477 -5.838 1.00 90.75 185 ASN A N 1
ATOM 1470 C CA . ASN A 1 185 ? -0.412 4.397 -7.259 1.00 90.75 185 ASN A CA 1
ATOM 1471 C C . ASN A 1 185 ? 0.485 5.548 -7.738 1.00 90.75 185 ASN A C 1
ATOM 1473 O O . ASN A 1 185 ? 1.134 5.426 -8.769 1.00 90.75 185 ASN A O 1
ATOM 1477 N N . VAL A 1 186 ? 0.471 6.689 -7.045 1.00 86.69 186 VAL A N 1
ATOM 1478 C CA . VAL A 1 186 ? 1.207 7.878 -7.490 1.00 86.69 186 VAL A CA 1
ATOM 1479 C C . VAL A 1 186 ? 2.705 7.581 -7.513 1.00 86.69 186 VAL A C 1
ATOM 1481 O O . VAL A 1 186 ? 3.267 7.151 -6.508 1.00 86.69 186 VAL A O 1
ATOM 1484 N N . GLY A 1 187 ? 3.337 7.860 -8.648 1.00 83.38 187 GLY A N 1
ATOM 1485 C CA . GLY A 1 187 ? 4.776 7.764 -8.800 1.00 83.38 187 GLY A CA 1
ATOM 1486 C C . GLY A 1 187 ? 5.249 8.264 -10.159 1.00 83.38 187 GLY A C 1
ATOM 1487 O O . GLY A 1 187 ? 4.439 8.509 -11.053 1.00 83.38 187 GLY A O 1
ATOM 1488 N N . GLY A 1 188 ? 6.560 8.429 -10.280 1.00 82.75 188 GLY A N 1
ATOM 1489 C CA . GLY A 1 188 ? 7.249 8.765 -11.521 1.00 82.75 188 GLY A CA 1
ATOM 1490 C C . GLY A 1 188 ? 8.757 8.616 -11.363 1.00 82.75 188 GLY A C 1
ATOM 1491 O O . GLY A 1 188 ? 9.268 8.567 -10.238 1.00 82.75 188 GLY A O 1
ATOM 1492 N N . ALA A 1 189 ? 9.473 8.526 -12.474 1.00 82.62 189 ALA A N 1
ATOM 1493 C CA . ALA A 1 189 ? 10.917 8.346 -12.480 1.00 82.62 189 ALA A CA 1
ATOM 1494 C C . ALA A 1 189 ? 11.607 9.309 -13.447 1.00 82.62 189 ALA A C 1
ATOM 1496 O O . ALA A 1 189 ? 11.152 9.535 -14.563 1.00 82.62 189 ALA A O 1
ATOM 1497 N N . VAL A 1 190 ? 12.759 9.830 -13.030 1.00 83.50 190 VAL A N 1
ATOM 1498 C CA . VAL A 1 190 ? 13.688 10.524 -13.929 1.00 83.50 190 VAL A CA 1
ATOM 1499 C C . VAL A 1 190 ? 14.888 9.608 -14.112 1.00 83.50 190 VAL A C 1
ATOM 1501 O O . VAL A 1 190 ? 15.578 9.289 -13.144 1.00 83.50 190 VAL A O 1
ATOM 1504 N N . GLN A 1 191 ? 15.102 9.144 -15.344 1.00 82.31 191 GLN A N 1
ATOM 1505 C CA . GLN A 1 191 ? 16.180 8.217 -15.684 1.00 82.31 191 GLN A CA 1
ATOM 1506 C C . GLN A 1 191 ? 17.261 8.946 -16.479 1.00 82.31 191 GLN A C 1
ATOM 1508 O O . GLN A 1 191 ? 17.015 9.389 -17.596 1.00 82.31 191 GLN A O 1
ATOM 1513 N N . ALA A 1 192 ? 18.463 9.033 -15.918 1.00 83.12 192 ALA A N 1
ATOM 1514 C CA . ALA A 1 192 ? 19.665 9.540 -16.574 1.00 83.12 192 ALA A CA 1
ATOM 1515 C C . ALA A 1 192 ? 20.905 8.884 -15.931 1.00 83.12 192 ALA A C 1
ATOM 1517 O O . ALA A 1 192 ? 20.763 8.230 -14.888 1.00 83.12 192 ALA A O 1
ATOM 1518 N N . PRO A 1 193 ? 22.107 8.999 -16.531 1.00 84.12 193 PRO A N 1
ATOM 1519 C CA . PRO A 1 193 ? 23.349 8.671 -15.838 1.00 84.12 193 PRO A CA 1
ATOM 1520 C C . PRO A 1 193 ? 23.420 9.387 -14.487 1.00 84.12 193 PRO A C 1
ATOM 1522 O O . PRO A 1 193 ? 22.891 10.488 -14.334 1.00 84.12 193 PRO A O 1
ATOM 1525 N N . LEU A 1 194 ? 24.044 8.753 -13.493 1.00 87.81 194 LEU A N 1
ATOM 1526 C CA . LEU A 1 194 ? 24.044 9.268 -12.122 1.00 87.81 194 LEU A CA 1
ATOM 1527 C C . LEU A 1 194 ? 24.669 10.666 -12.049 1.00 87.81 194 LEU A C 1
ATOM 1529 O O . LEU A 1 194 ? 24.180 11.520 -11.322 1.00 87.81 194 LEU A O 1
ATOM 1533 N N . GLU A 1 195 ? 25.726 10.881 -12.827 1.00 89.25 195 GLU A N 1
ATOM 1534 C CA . GLU A 1 195 ? 26.448 12.141 -12.974 1.00 89.25 195 GLU A CA 1
ATOM 1535 C C . GLU A 1 195 ? 25.630 13.268 -13.629 1.00 89.25 195 GLU A C 1
ATOM 1537 O O . GLU A 1 195 ? 25.966 14.436 -13.446 1.00 89.25 195 GLU A O 1
ATOM 1542 N N . ASP A 1 196 ? 24.559 12.929 -14.352 1.00 88.88 196 ASP A N 1
ATOM 1543 C CA . ASP A 1 196 ? 23.687 13.886 -15.043 1.00 88.88 196 ASP A CA 1
ATOM 1544 C C . ASP A 1 196 ? 22.430 14.234 -14.224 1.00 88.88 196 ASP A C 1
ATOM 1546 O O . ASP A 1 196 ? 21.737 15.209 -14.528 1.00 88.88 196 ASP A O 1
ATOM 1550 N N . LEU A 1 197 ? 22.116 13.442 -13.192 1.00 89.75 197 LEU A N 1
ATOM 1551 C CA . LEU A 1 197 ? 20.984 13.681 -12.299 1.00 89.75 197 LEU A CA 1
ATOM 1552 C C . LEU A 1 197 ? 21.320 14.767 -11.278 1.00 89.75 197 LEU A C 1
ATOM 1554 O O . LEU A 1 197 ? 22.360 14.731 -10.621 1.00 89.75 197 LEU A O 1
ATOM 1558 N N . LYS A 1 198 ? 20.390 15.703 -11.078 1.00 93.62 198 LYS A N 1
ATOM 1559 C CA . LYS A 1 198 ? 20.523 16.735 -10.046 1.00 93.62 198 LYS A CA 1
ATOM 1560 C C . LYS A 1 198 ? 20.059 16.199 -8.700 1.00 93.62 198 LYS A C 1
ATOM 1562 O O . LYS A 1 198 ? 19.149 15.375 -8.629 1.00 93.62 198 LYS A O 1
ATOM 1567 N N . GLU A 1 199 ? 20.583 16.751 -7.609 1.00 94.38 199 GLU A N 1
ATOM 1568 C CA . GLU A 1 199 ? 20.129 16.460 -6.242 1.00 94.38 199 GLU A CA 1
ATOM 1569 C C . GLU A 1 199 ? 18.607 16.645 -6.091 1.00 94.38 199 GLU A C 1
ATOM 1571 O O . GLU A 1 199 ? 17.928 15.874 -5.406 1.00 94.38 199 GLU A O 1
ATOM 1576 N N . GLU A 1 200 ? 18.060 17.642 -6.790 1.00 93.94 200 GLU A N 1
ATOM 1577 C CA . GLU A 1 200 ? 16.626 17.922 -6.858 1.00 93.94 200 GLU A CA 1
ATOM 1578 C C . GLU A 1 200 ? 15.822 16.759 -7.454 1.00 93.94 200 GLU A C 1
ATOM 1580 O O . GLU A 1 200 ? 14.733 16.467 -6.960 1.00 93.94 200 GLU A O 1
ATOM 1585 N N . ASP A 1 201 ? 16.352 16.050 -8.455 1.00 90.75 201 ASP A N 1
ATOM 1586 C CA . ASP A 1 201 ? 15.672 14.918 -9.091 1.00 90.75 201 ASP A CA 1
ATOM 1587 C C . ASP A 1 201 ? 15.523 13.745 -8.115 1.00 90.75 201 ASP A C 1
ATOM 1589 O O . ASP A 1 201 ? 14.470 13.101 -8.067 1.00 90.75 201 ASP A O 1
ATOM 1593 N N . PHE A 1 202 ? 16.535 13.493 -7.277 1.00 90.50 202 PHE A N 1
ATOM 1594 C CA . PHE A 1 202 ? 16.453 12.478 -6.221 1.00 90.50 202 PHE A CA 1
ATOM 1595 C C . PHE A 1 202 ? 15.431 12.869 -5.153 1.00 90.50 202 PHE A C 1
ATOM 1597 O O . PHE A 1 202 ? 14.587 12.057 -4.764 1.00 90.50 202 PHE A O 1
ATOM 1604 N N . LEU A 1 203 ? 15.474 14.122 -4.690 1.00 92.06 203 LEU A N 1
ATOM 1605 C CA . LEU A 1 203 ? 14.547 14.622 -3.676 1.00 92.06 203 LEU A CA 1
ATOM 1606 C C . LEU A 1 203 ? 13.101 14.594 -4.173 1.00 92.06 203 LEU A C 1
ATOM 1608 O O . LEU A 1 203 ? 12.215 14.158 -3.437 1.00 92.06 203 LEU A O 1
ATOM 1612 N N . ASN A 1 204 ? 12.854 15.013 -5.412 1.00 90.00 204 ASN A N 1
ATOM 1613 C CA . ASN A 1 204 ? 11.524 15.008 -6.011 1.00 90.00 204 ASN A CA 1
ATOM 1614 C C . ASN A 1 204 ? 10.978 13.582 -6.150 1.00 90.00 204 ASN A C 1
ATOM 1616 O O . ASN A 1 204 ? 9.826 13.337 -5.792 1.00 90.00 204 ASN A O 1
ATOM 1620 N N . GLN A 1 205 ? 11.810 12.621 -6.562 1.00 88.81 205 GLN A N 1
ATOM 1621 C CA . GLN A 1 205 ? 11.413 11.212 -6.630 1.00 88.81 205 GLN A CA 1
ATOM 1622 C C . GLN A 1 205 ? 11.119 10.616 -5.246 1.00 88.81 205 GLN A C 1
ATOM 1624 O O . GLN A 1 205 ? 10.136 9.895 -5.093 1.00 88.81 205 GLN A O 1
ATOM 1629 N N . ILE A 1 206 ? 11.899 10.944 -4.208 1.00 90.62 206 ILE A N 1
ATOM 1630 C CA . ILE A 1 206 ? 11.608 10.507 -2.830 1.00 90.62 206 ILE A CA 1
ATOM 1631 C C . ILE A 1 206 ? 10.295 11.125 -2.336 1.00 90.62 206 ILE A C 1
ATOM 1633 O O . ILE A 1 206 ? 9.448 10.424 -1.776 1.00 90.62 206 ILE A O 1
ATOM 1637 N N . LYS A 1 207 ? 10.084 12.427 -2.560 1.00 90.75 207 LYS A N 1
ATOM 1638 C CA . LYS A 1 207 ? 8.834 13.099 -2.182 1.00 90.75 207 LYS A CA 1
ATOM 1639 C C . LYS A 1 207 ? 7.631 12.447 -2.860 1.00 90.75 207 LYS A C 1
ATOM 1641 O O . LYS A 1 207 ? 6.658 12.134 -2.178 1.00 90.75 207 LYS A O 1
ATOM 1646 N N . LEU A 1 208 ? 7.720 12.200 -4.167 1.00 88.19 208 LEU A N 1
ATOM 1647 C CA . LEU A 1 208 ? 6.631 11.655 -4.971 1.00 88.19 208 LEU A CA 1
ATOM 1648 C C . LEU A 1 208 ? 6.375 10.165 -4.702 1.00 88.19 208 LEU A C 1
ATOM 1650 O O . LEU A 1 208 ? 5.236 9.794 -4.441 1.00 88.19 208 LEU A O 1
ATOM 1654 N N . ASN A 1 209 ? 7.405 9.318 -4.733 1.00 89.12 209 ASN A N 1
ATOM 1655 C CA . ASN A 1 209 ? 7.245 7.858 -4.724 1.00 89.12 209 ASN A CA 1
ATOM 1656 C C . ASN A 1 209 ? 7.237 7.268 -3.308 1.00 89.12 209 ASN A C 1
ATOM 1658 O O . ASN A 1 209 ? 6.643 6.213 -3.085 1.00 89.12 209 ASN A O 1
ATOM 1662 N N . TYR A 1 210 ? 7.922 7.901 -2.349 1.00 91.31 210 TYR A N 1
ATOM 1663 C CA . TYR A 1 210 ? 8.030 7.410 -0.972 1.00 91.31 210 TYR A CA 1
ATOM 1664 C C . TYR A 1 210 ? 7.138 8.201 -0.014 1.00 91.31 210 TYR A C 1
ATOM 1666 O O . TYR A 1 210 ? 6.268 7.616 0.633 1.00 91.31 210 TYR A O 1
ATOM 1674 N N . MET A 1 211 ? 7.324 9.523 0.074 1.00 90.25 211 MET A N 1
ATOM 1675 C CA . MET A 1 211 ? 6.658 10.324 1.106 1.00 90.25 211 MET A CA 1
ATOM 1676 C C . MET A 1 211 ? 5.142 10.372 0.919 1.00 90.25 211 MET A C 1
ATOM 1678 O O . MET A 1 211 ? 4.424 10.224 1.907 1.00 90.25 211 MET A O 1
ATOM 1682 N N . THR A 1 212 ? 4.636 10.497 -0.316 1.00 89.44 212 THR A N 1
ATOM 1683 C CA . THR A 1 212 ? 3.181 10.464 -0.573 1.00 89.44 212 THR A CA 1
ATOM 1684 C C . THR A 1 212 ? 2.545 9.191 -0.005 1.00 89.44 212 THR A C 1
ATOM 1686 O O . THR A 1 212 ? 1.632 9.267 0.820 1.00 89.44 212 THR A O 1
ATOM 1689 N N . ALA A 1 213 ? 3.088 8.029 -0.381 1.00 91.69 213 ALA A N 1
ATOM 1690 C CA . ALA A 1 213 ? 2.600 6.714 -0.004 1.00 91.69 213 ALA A CA 1
ATOM 1691 C C . ALA A 1 213 ? 2.738 6.471 1.503 1.00 91.69 213 ALA A C 1
ATOM 1693 O O . ALA A 1 213 ? 1.802 5.982 2.138 1.00 91.69 213 ALA A O 1
ATOM 1694 N N . ALA A 1 214 ? 3.870 6.851 2.101 1.00 91.50 214 ALA A N 1
ATOM 1695 C CA . ALA A 1 214 ? 4.100 6.715 3.534 1.00 91.50 214 ALA A CA 1
ATOM 1696 C C . ALA A 1 214 ? 3.131 7.586 4.352 1.00 91.50 214 ALA A C 1
ATOM 1698 O O . ALA A 1 214 ? 2.501 7.103 5.296 1.00 91.50 214 ALA A O 1
ATOM 1699 N N . CYS A 1 215 ? 2.961 8.858 3.983 1.00 90.56 215 CYS A N 1
ATOM 1700 C CA . CYS A 1 215 ? 2.126 9.800 4.723 1.00 90.56 215 CYS A CA 1
ATOM 1701 C C . CYS A 1 215 ? 0.631 9.478 4.613 1.00 90.56 215 CYS A C 1
ATOM 1703 O O . CYS A 1 215 ? -0.070 9.516 5.630 1.00 90.56 215 CYS A O 1
ATOM 1705 N N . ILE A 1 216 ? 0.127 9.127 3.425 1.00 91.69 216 ILE A N 1
ATOM 1706 C CA . ILE A 1 216 ? -1.283 8.739 3.273 1.00 91.69 216 ILE A CA 1
ATOM 1707 C C . ILE A 1 216 ? -1.563 7.395 3.950 1.00 91.69 216 ILE A C 1
ATOM 1709 O O . ILE A 1 216 ? -2.531 7.289 4.705 1.00 91.69 216 ILE A O 1
ATOM 1713 N N . SER A 1 217 ? -0.665 6.411 3.804 1.00 93.62 217 SER A N 1
ATOM 1714 C CA . SER A 1 217 ? -0.799 5.112 4.472 1.00 93.62 217 SER A CA 1
ATOM 1715 C C . SER A 1 217 ? -0.769 5.254 5.985 1.00 93.62 217 SER A C 1
ATOM 1717 O O . SER A 1 217 ? -1.572 4.616 6.652 1.00 93.62 217 SER A O 1
ATOM 1719 N N . LYS A 1 218 ? 0.079 6.127 6.547 1.00 91.69 218 LYS A N 1
ATOM 1720 C CA . LYS A 1 218 ? 0.094 6.414 7.990 1.00 91.69 218 LYS A CA 1
ATOM 1721 C C . LYS A 1 218 ? -1.277 6.886 8.483 1.00 91.69 218 LYS A C 1
ATOM 1723 O O . LYS A 1 218 ? -1.793 6.339 9.454 1.00 91.69 218 LYS A O 1
ATOM 1728 N N . ASN A 1 219 ? -1.870 7.882 7.825 1.00 90.81 219 ASN A N 1
ATOM 1729 C CA . ASN A 1 219 ? -3.152 8.456 8.247 1.00 90.81 219 ASN A CA 1
ATOM 1730 C C . ASN A 1 219 ? -4.316 7.471 8.070 1.00 90.81 219 ASN A C 1
ATOM 1732 O O . ASN A 1 219 ? -5.101 7.267 8.997 1.00 90.81 219 ASN A O 1
ATOM 1736 N N . VAL A 1 220 ? -4.381 6.796 6.919 1.00 92.56 220 VAL A N 1
ATOM 1737 C CA . VAL A 1 220 ? -5.395 5.768 6.653 1.00 92.56 220 VAL A CA 1
ATOM 1738 C C . VAL A 1 220 ? -5.246 4.590 7.616 1.00 92.56 220 VAL A C 1
ATOM 1740 O O . VAL A 1 220 ? -6.238 4.127 8.172 1.00 92.56 220 VAL A O 1
ATOM 1743 N N . LEU A 1 221 ? -4.021 4.134 7.893 1.00 91.25 221 LEU A N 1
ATOM 1744 C CA . LEU A 1 221 ? -3.770 3.033 8.822 1.00 91.25 221 LEU A CA 1
ATOM 1745 C C . LEU A 1 221 ? -4.203 3.382 10.250 1.00 91.25 221 LEU A C 1
ATOM 1747 O O . LEU A 1 221 ? -4.787 2.535 10.925 1.00 91.25 221 LEU A O 1
ATOM 1751 N N . ILE A 1 222 ? -3.966 4.615 10.713 1.00 87.50 222 ILE A N 1
ATOM 1752 C CA . ILE A 1 222 ? -4.468 5.084 12.014 1.00 87.50 222 ILE A CA 1
ATOM 1753 C C . ILE A 1 222 ? -5.995 4.933 12.071 1.00 87.50 222 ILE A C 1
ATOM 1755 O O . ILE A 1 222 ? -6.511 4.334 13.018 1.00 87.50 222 ILE A O 1
ATOM 1759 N N . SER A 1 223 ? -6.718 5.386 11.043 1.00 84.81 223 SER A N 1
ATOM 1760 C CA . SER A 1 223 ? -8.177 5.221 10.972 1.00 84.81 223 SER A CA 1
ATOM 1761 C C . SER A 1 223 ? -8.610 3.748 10.900 1.00 84.81 223 SER A C 1
ATOM 1763 O O . SER A 1 223 ? -9.454 3.296 11.683 1.00 84.81 223 SER A O 1
ATOM 1765 N N . MET A 1 224 ? -7.972 2.945 10.044 1.00 87.62 224 MET A N 1
ATOM 1766 C CA . MET A 1 224 ? -8.223 1.503 9.928 1.00 87.62 224 MET A CA 1
ATOM 1767 C C . MET A 1 224 ? -8.067 0.785 11.277 1.00 87.62 224 MET A C 1
ATOM 1769 O O . MET A 1 224 ? -8.881 -0.076 11.625 1.00 87.62 224 MET A O 1
ATOM 1773 N N . LYS A 1 225 ? -7.050 1.155 12.067 1.00 82.19 225 LYS A N 1
ATOM 1774 C CA . LYS A 1 225 ? -6.807 0.610 13.411 1.00 82.19 225 LYS A CA 1
ATOM 1775 C C . LYS A 1 225 ? -7.830 1.107 14.440 1.00 82.19 225 LYS A C 1
ATOM 1777 O O . LYS A 1 225 ? -8.286 0.308 15.266 1.00 82.19 225 LYS A O 1
ATOM 1782 N N . ARG A 1 226 ? -8.232 2.383 14.392 1.00 74.50 226 ARG A N 1
ATOM 1783 C CA . ARG A 1 226 ? -9.270 2.968 15.272 1.00 74.50 226 ARG A CA 1
ATOM 1784 C C . ARG A 1 226 ? -10.621 2.270 15.111 1.00 74.50 226 ARG A C 1
ATOM 1786 O O . ARG A 1 226 ? -11.291 1.979 16.106 1.00 74.50 226 ARG A O 1
ATOM 1793 N N . ASN A 1 227 ? -10.963 1.900 13.880 1.00 67.06 227 ASN A N 1
ATOM 1794 C CA . ASN A 1 227 ? -12.185 1.173 13.526 1.00 67.06 227 ASN A CA 1
ATOM 1795 C C . ASN A 1 227 ? -12.061 -0.355 13.725 1.00 67.06 227 ASN A C 1
ATOM 1797 O O . ASN A 1 227 ? -12.777 -1.152 13.114 1.00 67.06 227 ASN A O 1
ATOM 1801 N N . SER A 1 228 ? -11.145 -0.809 14.589 1.00 58.22 228 SER A N 1
ATOM 1802 C CA . SER A 1 228 ? -10.881 -2.235 14.835 1.00 58.22 228 SER A CA 1
ATOM 1803 C C . SER A 1 228 ? -12.031 -3.013 15.487 1.00 58.22 228 SER A C 1
ATOM 1805 O O . SER A 1 228 ? -11.964 -4.236 15.526 1.00 58.22 228 SER A O 1
ATOM 1807 N N . SER A 1 229 ? -13.105 -2.367 15.948 1.00 53.72 229 SER A N 1
ATOM 1808 C CA . SER A 1 229 ? -14.344 -3.067 16.327 1.00 53.72 229 SER A CA 1
ATOM 1809 C C . SER A 1 229 ? -14.991 -3.782 15.134 1.00 53.72 229 SER A C 1
ATOM 1811 O O . SER A 1 229 ? -15.616 -4.820 15.308 1.00 53.72 229 SER A O 1
ATOM 1813 N N . GLU A 1 230 ? -14.759 -3.302 13.910 1.00 60.28 230 GLU A N 1
ATOM 1814 C CA . GLU A 1 230 ? -15.199 -3.930 12.658 1.00 60.28 230 GLU A CA 1
ATOM 1815 C C . GLU A 1 230 ? -14.095 -4.826 12.070 1.00 60.28 230 GLU A C 1
ATOM 1817 O O . GLU A 1 230 ? -13.773 -4.772 10.885 1.00 60.28 230 GLU A O 1
ATOM 1822 N N . ARG A 1 231 ? -13.457 -5.642 12.919 1.00 55.81 231 ARG A N 1
ATOM 1823 C CA . ARG A 1 231 ? -12.265 -6.462 12.604 1.00 55.81 231 ARG A CA 1
ATOM 1824 C C . ARG A 1 231 ? -12.429 -7.434 11.428 1.00 55.81 231 ARG A C 1
ATOM 1826 O O . ARG A 1 231 ? -11.425 -7.924 10.923 1.00 55.81 231 ARG A O 1
ATOM 1833 N N . LEU A 1 232 ? -13.657 -7.702 10.984 1.00 59.78 232 LEU A N 1
ATOM 1834 C CA . LEU A 1 232 ? -13.959 -8.550 9.826 1.00 59.78 232 LEU A CA 1
ATOM 1835 C C . LEU A 1 232 ? -14.029 -7.788 8.494 1.00 59.78 232 LEU A C 1
ATOM 1837 O O . LEU A 1 232 ? -14.175 -8.433 7.457 1.00 59.78 232 LEU A O 1
ATOM 1841 N N . ARG A 1 233 ? -13.909 -6.452 8.493 1.00 70.81 233 ARG A N 1
ATOM 1842 C CA . ARG A 1 233 ? -13.789 -5.680 7.250 1.00 70.81 233 ARG A CA 1
ATOM 1843 C C . ARG A 1 233 ? -12.544 -6.106 6.478 1.00 70.81 233 ARG A C 1
ATOM 1845 O O . ARG A 1 233 ? -11.471 -6.293 7.054 1.00 70.81 233 ARG A O 1
ATOM 1852 N N . HIS A 1 234 ? -12.689 -6.251 5.166 1.00 82.81 234 HIS A N 1
ATOM 1853 C CA . HIS A 1 234 ? -11.587 -6.606 4.282 1.00 82.81 234 HIS A CA 1
ATOM 1854 C C . HIS A 1 234 ? -10.740 -5.365 3.997 1.00 82.81 234 HIS A C 1
ATOM 1856 O O . HIS A 1 234 ? -11.031 -4.620 3.064 1.00 82.81 234 HIS A O 1
ATOM 1862 N N . ARG A 1 235 ? -9.707 -5.139 4.816 1.00 90.12 235 ARG A N 1
ATOM 1863 C CA . ARG A 1 235 ? -8.823 -3.980 4.666 1.00 90.12 235 ARG A CA 1
ATOM 1864 C C . ARG A 1 235 ? -7.582 -4.305 3.856 1.00 90.12 235 ARG A C 1
ATOM 1866 O O . ARG A 1 235 ? -6.980 -5.368 4.055 1.00 90.12 235 ARG A O 1
ATOM 1873 N N . ARG A 1 236 ? -7.204 -3.392 2.965 1.00 93.50 236 ARG A N 1
ATOM 1874 C CA . ARG A 1 236 ? -6.067 -3.531 2.051 1.00 93.50 236 ARG A CA 1
ATOM 1875 C C . ARG A 1 236 ? -5.292 -2.227 1.925 1.00 93.50 236 ARG A C 1
ATOM 1877 O O . ARG A 1 236 ? -5.894 -1.162 1.822 1.00 93.50 236 ARG A O 1
ATOM 1884 N N . ILE A 1 237 ? -3.970 -2.327 1.871 1.00 95.31 237 ILE A N 1
ATOM 1885 C CA . ILE A 1 237 ? -3.098 -1.236 1.436 1.00 95.31 237 ILE A CA 1
ATOM 1886 C C . ILE A 1 237 ? -2.173 -1.794 0.361 1.00 95.31 237 ILE A C 1
ATOM 1888 O O . ILE A 1 237 ? -1.462 -2.766 0.598 1.00 95.31 237 ILE A O 1
ATOM 1892 N N . CYS A 1 238 ? -2.186 -1.191 -0.818 1.00 95.62 238 CYS A N 1
ATOM 1893 C CA . CYS A 1 238 ? -1.320 -1.565 -1.921 1.00 95.62 238 CYS A CA 1
ATOM 1894 C C . CYS A 1 238 ? -0.287 -0.470 -2.188 1.00 95.62 238 CYS A C 1
ATOM 1896 O O . CYS A 1 238 ? -0.615 0.715 -2.131 1.00 95.62 238 CYS A O 1
ATOM 1898 N N . PHE A 1 239 ? 0.947 -0.864 -2.481 1.00 94.62 239 PHE A N 1
ATOM 1899 C CA . PHE A 1 239 ? 2.040 0.011 -2.891 1.00 94.62 239 PHE A CA 1
ATOM 1900 C C . PHE A 1 239 ? 2.484 -0.382 -4.297 1.00 94.62 239 PHE A C 1
ATOM 1902 O O . PHE A 1 239 ? 2.943 -1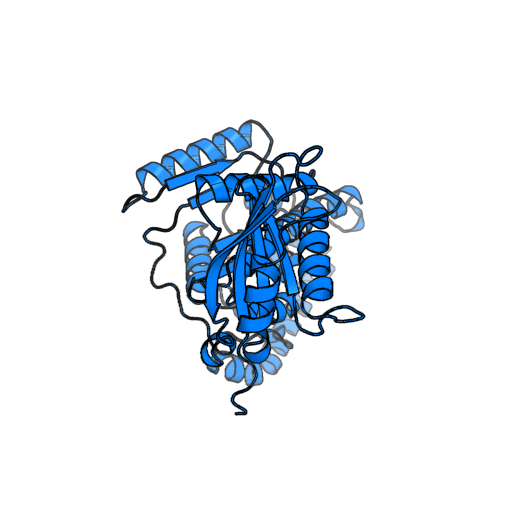.504 -4.490 1.00 94.62 239 PHE A O 1
ATOM 1909 N N . LEU A 1 240 ? 2.349 0.519 -5.272 1.00 90.38 240 LEU A N 1
ATOM 1910 C CA . LEU A 1 240 ? 2.793 0.291 -6.649 1.00 90.38 240 LEU A CA 1
ATOM 1911 C C . LEU A 1 240 ? 4.118 1.010 -6.851 1.00 90.38 240 LEU A C 1
ATOM 1913 O O . LEU A 1 240 ? 4.166 2.232 -6.734 1.00 90.38 240 LEU A O 1
ATOM 1917 N N . SER A 1 241 ? 5.188 0.259 -7.115 1.00 75.69 241 SER A N 1
ATOM 1918 C CA . SER A 1 241 ? 6.524 0.812 -7.408 1.00 75.69 241 SER A CA 1
ATOM 1919 C C . SER A 1 241 ? 7.056 1.825 -6.374 1.00 75.69 241 SER A C 1
ATOM 1921 O O . SER A 1 241 ? 7.981 2.588 -6.647 1.00 75.69 241 SER A O 1
ATOM 1923 N N . SER A 1 242 ? 6.490 1.838 -5.166 1.00 71.25 242 SER A N 1
ATOM 1924 C CA . SER A 1 242 ? 6.862 2.757 -4.095 1.00 71.25 242 SER A CA 1
ATOM 1925 C C . SER A 1 242 ? 7.985 2.157 -3.260 1.00 71.25 242 SER A C 1
ATOM 1927 O O . SER A 1 242 ? 7.882 1.017 -2.800 1.00 71.25 242 SER A O 1
ATOM 1929 N N . GLN A 1 243 ? 9.017 2.953 -2.966 1.00 76.31 243 GLN A N 1
ATOM 1930 C CA . GLN A 1 243 ? 10.059 2.557 -2.010 1.00 76.31 243 GLN A CA 1
ATOM 1931 C C . GLN A 1 243 ? 9.474 2.275 -0.616 1.00 76.31 243 GLN A C 1
ATOM 1933 O O . GLN A 1 243 ? 9.988 1.426 0.105 1.00 76.31 243 GLN A O 1
ATOM 1938 N N . ALA A 1 244 ? 8.355 2.916 -0.249 1.00 68.62 244 ALA A N 1
ATOM 1939 C CA . ALA A 1 244 ? 7.683 2.667 1.026 1.00 68.62 244 ALA A CA 1
ATOM 1940 C C . ALA A 1 244 ? 7.114 1.240 1.104 1.00 68.62 244 ALA A C 1
ATOM 1942 O O . ALA A 1 244 ? 6.997 0.679 2.193 1.00 68.62 244 ALA A O 1
ATOM 1943 N N . GLY A 1 245 ? 6.814 0.631 -0.049 1.00 70.94 245 GLY A N 1
ATOM 1944 C CA . GLY A 1 245 ? 6.389 -0.761 -0.140 1.00 70.94 245 GLY A CA 1
ATOM 1945 C C . GLY A 1 245 ? 7.464 -1.748 0.312 1.00 70.94 245 GLY A C 1
ATOM 1946 O O . GLY A 1 245 ? 7.117 -2.803 0.819 1.00 70.94 245 GLY A O 1
ATOM 1947 N N . GLN A 1 246 ? 8.754 -1.404 0.235 1.00 70.50 246 GLN A N 1
ATOM 1948 C CA . GLN A 1 246 ? 9.853 -2.303 0.627 1.00 70.50 246 GLN A CA 1
ATOM 1949 C C . GLN A 1 246 ? 9.961 -2.520 2.150 1.00 70.50 246 GLN A C 1
ATOM 1951 O O . GLN A 1 246 ? 10.800 -3.286 2.619 1.00 70.50 246 GLN A O 1
ATOM 1956 N N . ILE A 1 247 ? 9.102 -1.874 2.947 1.00 75.88 247 ILE A N 1
ATOM 1957 C CA . ILE A 1 247 ? 9.050 -2.045 4.400 1.00 75.88 247 ILE A CA 1
ATOM 1958 C C . ILE A 1 247 ? 8.180 -3.263 4.744 1.00 75.88 247 ILE A C 1
ATOM 1960 O O . ILE A 1 247 ? 7.013 -3.149 5.119 1.00 75.88 247 ILE A O 1
ATOM 1964 N N . GLU A 1 248 ? 8.764 -4.457 4.678 1.00 82.88 248 GLU A N 1
ATOM 1965 C CA . GLU A 1 248 ? 8.060 -5.718 4.972 1.00 82.88 248 GLU A CA 1
ATOM 1966 C C . GLU A 1 248 ? 7.537 -5.802 6.415 1.00 82.88 248 GLU A C 1
ATOM 1968 O O . GLU A 1 248 ? 6.499 -6.415 6.687 1.00 82.88 248 GLU A O 1
ATOM 1973 N N . ALA A 1 249 ? 8.212 -5.124 7.350 1.00 86.44 249 ALA A N 1
ATOM 1974 C CA . ALA A 1 249 ? 7.806 -5.047 8.752 1.00 86.44 249 ALA A CA 1
ATOM 1975 C C . ALA A 1 249 ? 6.390 -4.466 8.932 1.00 86.44 249 ALA A C 1
ATOM 1977 O O . ALA A 1 249 ? 5.690 -4.838 9.880 1.00 86.44 249 ALA A O 1
ATOM 1978 N N . LEU A 1 250 ? 5.923 -3.627 7.996 1.00 88.56 250 LEU A N 1
ATOM 1979 C CA . LEU A 1 250 ? 4.586 -3.037 8.041 1.00 88.56 250 LEU A CA 1
ATOM 1980 C C . LEU A 1 250 ? 3.487 -4.107 8.007 1.00 88.56 250 LEU A C 1
ATOM 1982 O O . LEU A 1 250 ? 2.483 -3.985 8.710 1.00 88.56 250 LEU A O 1
ATOM 1986 N N . GLN A 1 251 ? 3.677 -5.197 7.257 1.00 88.12 251 GLN A N 1
ATOM 1987 C CA . GLN A 1 251 ? 2.716 -6.304 7.234 1.00 88.12 251 GLN A CA 1
ATOM 1988 C C . GLN A 1 251 ? 2.594 -6.973 8.610 1.00 88.12 251 GLN A C 1
ATOM 1990 O O . GLN A 1 251 ? 1.494 -7.366 9.014 1.00 88.12 251 GLN A O 1
ATOM 1995 N N . MET A 1 252 ? 3.698 -7.089 9.350 1.00 85.00 252 MET A N 1
ATOM 1996 C CA . MET A 1 252 ? 3.697 -7.667 10.696 1.00 85.00 252 MET A CA 1
ATOM 1997 C C . MET A 1 252 ? 2.982 -6.759 11.697 1.00 85.00 252 MET A C 1
ATOM 1999 O O . MET A 1 252 ? 2.211 -7.250 12.522 1.00 85.00 252 MET A O 1
ATOM 2003 N N . GLU A 1 253 ? 3.154 -5.443 11.569 1.00 86.44 253 GLU A N 1
ATOM 2004 C CA . GLU A 1 253 ? 2.422 -4.445 12.353 1.00 86.44 253 GLU A CA 1
ATOM 2005 C C . GLU A 1 253 ? 0.914 -4.441 12.035 1.00 86.44 253 GLU A C 1
ATOM 2007 O O . GLU A 1 253 ? 0.075 -4.261 12.919 1.00 86.44 253 GLU A O 1
ATOM 2012 N N . CYS A 1 254 ? 0.552 -4.658 10.770 1.00 87.06 254 CYS A N 1
ATOM 2013 C CA . CYS A 1 254 ? -0.824 -4.595 10.279 1.00 87.06 254 CYS A CA 1
ATOM 2014 C C . CYS A 1 254 ? -1.645 -5.867 10.555 1.00 87.06 254 CYS A C 1
ATOM 2016 O O . CYS A 1 254 ? -2.871 -5.791 10.712 1.00 87.06 254 CYS A O 1
ATOM 2018 N N . ARG A 1 255 ? -0.991 -7.032 10.677 1.00 82.31 255 ARG A N 1
ATOM 2019 C CA . ARG A 1 255 ? -1.647 -8.339 10.887 1.00 82.31 255 ARG A CA 1
ATOM 2020 C C . ARG A 1 255 ? -2.656 -8.365 12.045 1.00 82.31 255 ARG A C 1
ATOM 2022 O O . ARG A 1 255 ? -3.785 -8.806 11.819 1.00 82.31 255 ARG A O 1
ATOM 2029 N N . PRO A 1 256 ? -2.335 -7.879 13.263 1.00 79.50 256 PRO A N 1
ATOM 2030 C CA . PRO A 1 256 ? -3.280 -7.868 14.386 1.00 79.50 256 PRO A CA 1
ATOM 2031 C C . PRO A 1 256 ? -4.559 -7.065 14.128 1.00 79.50 256 PRO A C 1
ATOM 2033 O O . PRO A 1 256 ? -5.570 -7.277 14.799 1.00 79.50 256 PRO A O 1
ATOM 2036 N N . HIS A 1 257 ? -4.525 -6.160 13.150 1.00 80.44 257 HIS A N 1
ATOM 2037 C CA . HIS A 1 257 ? -5.625 -5.272 12.789 1.00 80.44 257 HIS A CA 1
ATOM 2038 C C . HIS A 1 257 ? -6.391 -5.729 11.537 1.00 80.44 257 HIS A C 1
ATOM 2040 O O . HIS A 1 257 ? -7.286 -5.009 11.088 1.00 80.44 257 HIS A O 1
ATOM 2046 N N . ASN A 1 258 ? -6.074 -6.920 11.007 1.00 83.81 258 ASN A N 1
ATOM 2047 C CA . ASN A 1 258 ? -6.640 -7.474 9.774 1.00 83.81 258 ASN A CA 1
ATOM 2048 C C . ASN A 1 258 ? -6.491 -6.527 8.565 1.00 83.81 258 ASN A C 1
ATOM 2050 O O . ASN A 1 258 ? -7.391 -6.400 7.736 1.00 83.81 258 ASN A O 1
ATOM 2054 N N . VAL A 1 259 ? -5.350 -5.838 8.487 1.00 88.88 259 VAL A N 1
ATOM 2055 C CA . VAL A 1 259 ? -4.953 -5.031 7.329 1.00 88.88 259 VAL A CA 1
ATOM 2056 C C . VAL A 1 259 ? -3.889 -5.812 6.563 1.00 88.88 259 VAL A C 1
ATOM 2058 O O . VAL A 1 259 ? -2.900 -6.261 7.147 1.00 88.88 259 VAL A O 1
ATOM 2061 N N . TRP A 1 260 ? -4.118 -6.007 5.267 1.00 90.94 260 TRP A N 1
ATOM 2062 C CA . TRP A 1 260 ? -3.218 -6.760 4.393 1.00 90.94 260 TRP A CA 1
ATOM 2063 C C . TRP A 1 260 ? -2.518 -5.822 3.423 1.00 90.94 260 TRP A C 1
ATOM 2065 O O . TRP A 1 260 ? -3.160 -4.961 2.819 1.00 90.94 260 TRP A O 1
ATOM 2075 N N . ILE A 1 261 ? -1.204 -5.981 3.324 1.00 92.56 261 ILE A N 1
ATOM 2076 C CA . ILE A 1 261 ? -0.332 -5.188 2.471 1.00 92.56 261 ILE A CA 1
ATOM 2077 C C . ILE A 1 261 ? -0.071 -5.967 1.184 1.00 92.56 261 ILE A C 1
ATOM 2079 O O . ILE A 1 261 ? 0.198 -7.163 1.244 1.00 92.56 261 ILE A O 1
ATOM 2083 N N . THR A 1 262 ? -0.120 -5.279 0.048 1.00 93.94 262 THR A N 1
ATOM 2084 C CA . THR A 1 262 ? 0.297 -5.800 -1.258 1.00 93.94 262 THR A CA 1
ATOM 2085 C C . THR A 1 262 ? 1.337 -4.862 -1.852 1.00 93.94 262 THR A C 1
ATOM 2087 O O . THR A 1 262 ? 1.093 -3.664 -1.971 1.00 93.94 262 THR A O 1
ATOM 2090 N N . ILE A 1 263 ? 2.478 -5.390 -2.268 1.00 92.81 263 ILE A N 1
ATOM 2091 C CA . ILE A 1 263 ? 3.496 -4.663 -3.017 1.00 92.81 263 ILE A CA 1
ATOM 2092 C C . ILE A 1 263 ? 3.402 -5.126 -4.465 1.00 92.81 263 ILE A C 1
ATOM 2094 O O . ILE A 1 263 ? 3.554 -6.312 -4.759 1.00 92.81 263 ILE A O 1
ATOM 2098 N N . ALA A 1 264 ? 3.094 -4.195 -5.359 1.00 92.75 264 ALA A N 1
ATOM 2099 C CA . ALA A 1 264 ? 2.967 -4.447 -6.781 1.00 92.75 264 ALA A CA 1
ATOM 2100 C C . ALA A 1 264 ? 4.216 -3.970 -7.525 1.00 92.75 264 ALA A C 1
ATOM 2102 O O . ALA A 1 264 ? 4.631 -2.814 -7.399 1.00 92.75 264 ALA A O 1
ATOM 2103 N N . TYR A 1 265 ? 4.763 -4.873 -8.336 1.00 89.19 265 TYR A N 1
ATOM 2104 C CA . TYR A 1 265 ? 5.913 -4.659 -9.209 1.00 89.19 265 TYR A CA 1
ATOM 2105 C C . TYR A 1 265 ? 5.448 -4.743 -10.672 1.00 89.19 265 TYR A C 1
ATOM 2107 O O . TYR A 1 265 ? 5.610 -5.788 -11.312 1.00 89.19 265 TYR A O 1
ATOM 2115 N N . PRO A 1 266 ? 4.769 -3.701 -11.190 1.00 89.56 266 PRO A N 1
ATOM 2116 C CA . PRO A 1 266 ? 4.313 -3.698 -12.571 1.00 89.56 266 PRO A CA 1
ATOM 2117 C C . PRO A 1 266 ? 5.512 -3.675 -13.539 1.00 89.56 266 PRO A C 1
ATOM 2119 O O . PRO A 1 266 ? 6.539 -3.064 -13.233 1.00 89.56 266 PRO A O 1
ATOM 2122 N N . PRO A 1 267 ? 5.393 -4.315 -14.712 1.00 88.25 267 PRO A N 1
ATOM 2123 C CA . PRO A 1 267 ? 6.374 -4.208 -15.781 1.00 88.25 267 PRO A CA 1
ATOM 2124 C C . PRO A 1 267 ? 6.188 -2.875 -16.525 1.00 88.25 267 PRO A C 1
ATOM 2126 O O . PRO A 1 267 ? 5.317 -2.066 -16.182 1.00 88.25 267 PRO A O 1
ATOM 2129 N N . HIS A 1 268 ? 6.956 -2.662 -17.596 1.00 87.62 268 HIS A N 1
ATOM 2130 C CA . HIS A 1 268 ? 6.683 -1.572 -18.532 1.00 87.62 268 HIS A CA 1
ATOM 2131 C C . HIS A 1 268 ? 5.217 -1.613 -18.978 1.00 87.62 268 HIS A C 1
ATOM 2133 O O . HIS A 1 268 ? 4.737 -2.622 -19.497 1.00 87.62 268 HIS A O 1
ATOM 2139 N N . THR A 1 269 ? 4.501 -0.521 -18.718 1.00 88.56 269 THR A N 1
ATOM 2140 C CA . THR A 1 269 ? 3.058 -0.404 -18.937 1.00 88.56 269 THR A CA 1
ATOM 2141 C C . THR A 1 269 ? 2.803 0.772 -19.864 1.00 88.56 269 THR A C 1
ATOM 2143 O O . THR A 1 269 ? 3.322 1.861 -19.625 1.00 88.56 269 THR A O 1
ATOM 2146 N N . ASP A 1 270 ? 2.002 0.556 -20.905 1.00 90.38 270 ASP A N 1
ATOM 2147 C CA . ASP A 1 270 ? 1.710 1.541 -21.950 1.00 90.38 270 ASP A CA 1
ATOM 2148 C C . ASP A 1 270 ? 0.819 2.675 -21.418 1.00 90.38 270 ASP A C 1
ATOM 2150 O O . ASP A 1 270 ? -0.405 2.662 -21.539 1.00 90.38 270 ASP A O 1
ATOM 2154 N N . THR A 1 271 ? 1.448 3.622 -20.728 1.00 87.44 271 THR A N 1
ATOM 2155 C CA . THR A 1 271 ? 0.824 4.792 -20.106 1.00 87.44 271 THR A CA 1
ATOM 2156 C C . THR A 1 271 ? 1.446 6.064 -20.662 1.00 87.44 271 THR A C 1
ATOM 2158 O O . THR A 1 271 ? 2.608 6.065 -21.062 1.00 87.44 271 THR A O 1
ATOM 2161 N N . GLU A 1 272 ? 0.703 7.170 -20.617 1.00 84.88 272 GLU A N 1
ATOM 2162 C CA . GLU A 1 272 ? 1.226 8.483 -21.016 1.00 84.88 272 GLU A CA 1
ATOM 2163 C C . GLU A 1 272 ? 2.506 8.840 -20.239 1.00 84.88 272 GLU A C 1
ATOM 2165 O O . GLU A 1 272 ? 3.492 9.254 -20.844 1.00 84.88 272 GLU A O 1
ATOM 2170 N N . GLY A 1 273 ? 2.531 8.575 -18.925 1.00 81.75 273 GLY A N 1
ATOM 2171 C CA . GLY A 1 273 ? 3.714 8.791 -18.085 1.00 81.75 273 GLY A CA 1
ATOM 2172 C C . GLY A 1 273 ? 4.913 7.945 -18.516 1.00 81.75 273 GLY A C 1
ATOM 2173 O O . GLY A 1 273 ? 6.008 8.475 -18.664 1.00 81.75 273 GLY A O 1
ATOM 2174 N N . PHE A 1 274 ? 4.708 6.657 -18.817 1.00 84.00 274 PHE A N 1
ATOM 2175 C CA . PHE A 1 274 ? 5.781 5.808 -19.339 1.00 84.00 274 PHE A CA 1
ATOM 2176 C C . PHE A 1 274 ? 6.336 6.336 -20.665 1.00 84.00 274 PHE A C 1
ATOM 2178 O O . PHE A 1 274 ? 7.546 6.333 -20.847 1.00 84.00 274 PHE A O 1
ATOM 2185 N N . VAL A 1 275 ? 5.490 6.816 -21.582 1.00 85.25 275 VAL A N 1
ATOM 2186 C CA . VAL A 1 275 ? 5.949 7.376 -22.864 1.00 85.25 275 VAL A CA 1
ATOM 2187 C C . VAL A 1 275 ? 6.818 8.618 -22.646 1.00 85.25 275 VAL A C 1
ATOM 2189 O O . VAL A 1 275 ? 7.874 8.743 -23.269 1.00 85.25 275 VAL A O 1
ATOM 2192 N N . GLU A 1 276 ? 6.411 9.522 -21.752 1.00 83.69 276 GLU A N 1
ATOM 2193 C CA . GLU A 1 276 ? 7.193 10.714 -21.399 1.00 83.69 276 GLU A CA 1
ATOM 2194 C C . GLU A 1 276 ? 8.550 10.344 -20.777 1.00 83.69 276 GLU A C 1
ATOM 2196 O O . GLU A 1 276 ? 9.591 10.822 -21.236 1.00 83.69 276 GLU A O 1
ATOM 2201 N N . GLU A 1 277 ? 8.554 9.442 -19.794 1.00 82.44 277 GLU A N 1
ATOM 2202 C CA . GLU A 1 277 ? 9.769 8.947 -19.134 1.00 82.44 277 GLU A CA 1
ATOM 2203 C C . GLU A 1 277 ? 10.694 8.217 -20.119 1.00 82.44 277 GLU A C 1
ATOM 2205 O O . GLU A 1 277 ? 11.912 8.431 -20.140 1.00 82.44 277 GLU A O 1
ATOM 2210 N N . TRP A 1 278 ? 10.123 7.383 -20.990 1.00 84.94 278 TRP A N 1
ATOM 2211 C CA . TRP A 1 278 ? 10.865 6.604 -21.974 1.00 84.94 278 TRP A CA 1
ATOM 2212 C C . TRP A 1 278 ? 11.553 7.493 -23.006 1.00 84.94 278 TRP A C 1
ATOM 2214 O O . TRP A 1 278 ? 12.672 7.204 -23.425 1.00 84.94 278 TRP A O 1
ATOM 2224 N N . ASN A 1 279 ? 10.941 8.612 -23.393 1.00 84.75 279 ASN A N 1
ATOM 2225 C CA . ASN A 1 279 ? 11.557 9.552 -24.329 1.00 84.75 279 ASN A CA 1
ATOM 2226 C C . ASN A 1 279 ? 12.833 10.193 -23.766 1.00 84.75 279 ASN A C 1
ATOM 2228 O O . ASN A 1 279 ? 13.778 10.414 -24.521 1.00 84.75 279 ASN A O 1
ATOM 2232 N N . LEU A 1 280 ? 12.881 10.438 -22.455 1.00 82.31 280 LEU A N 1
ATOM 2233 C CA . LEU A 1 280 ? 14.039 11.021 -21.767 1.00 82.31 280 LEU A CA 1
ATOM 2234 C C . LEU A 1 280 ? 15.095 9.978 -21.380 1.00 82.31 280 LEU A C 1
ATOM 2236 O O . LEU A 1 280 ? 16.252 10.322 -21.150 1.00 82.31 280 LEU A O 1
ATOM 2240 N N . THR A 1 281 ? 14.706 8.704 -21.327 1.00 84.69 281 THR A N 1
ATOM 2241 C CA . THR A 1 281 ? 15.583 7.614 -20.901 1.00 84.69 281 THR A CA 1
ATOM 2242 C C . THR A 1 281 ? 16.751 7.425 -21.890 1.00 84.69 281 THR A C 1
ATOM 2244 O O . THR A 1 281 ? 16.510 7.272 -23.096 1.00 84.69 281 THR A O 1
ATOM 2247 N N . PRO A 1 282 ? 18.014 7.377 -21.414 1.00 86.44 282 PRO A N 1
ATOM 2248 C CA . PRO A 1 282 ? 19.184 7.145 -22.256 1.00 86.44 282 PRO A CA 1
ATOM 2249 C C . PRO A 1 282 ? 19.107 5.832 -23.036 1.00 86.44 282 PRO A C 1
ATOM 2251 O O . PRO A 1 282 ? 18.643 4.815 -22.522 1.00 86.44 282 PRO A O 1
ATOM 2254 N N . GLU A 1 283 ? 19.655 5.821 -24.251 1.00 85.81 283 GLU A N 1
ATOM 2255 C CA . GLU A 1 283 ? 19.610 4.652 -25.141 1.00 85.81 283 GLU A CA 1
ATOM 2256 C C . GLU A 1 283 ? 20.261 3.404 -24.526 1.00 85.81 283 GLU A C 1
ATOM 2258 O O . GLU A 1 283 ? 19.723 2.304 -24.621 1.00 85.81 283 GLU A O 1
ATOM 2263 N N . LEU A 1 284 ? 21.380 3.572 -23.814 1.00 84.81 284 LEU A N 1
ATOM 2264 C CA . LEU A 1 284 ? 22.024 2.463 -23.107 1.00 84.81 284 LEU A CA 1
ATOM 2265 C C . LEU A 1 284 ? 21.094 1.849 -22.049 1.00 84.81 284 LEU A C 1
ATOM 2267 O O . LEU A 1 284 ? 21.013 0.627 -21.936 1.00 84.81 284 LEU A O 1
ATOM 2271 N N . THR A 1 285 ? 20.374 2.686 -21.297 1.00 84.00 285 THR A N 1
ATOM 2272 C CA . THR A 1 285 ? 19.401 2.224 -20.304 1.00 84.00 285 THR A CA 1
ATOM 2273 C C . THR A 1 285 ? 18.285 1.454 -20.994 1.00 84.00 285 THR A C 1
ATOM 2275 O O . THR A 1 285 ? 17.997 0.344 -20.565 1.00 84.00 285 THR A O 1
ATOM 2278 N N . LYS A 1 286 ? 17.749 1.957 -22.117 1.00 85.12 286 LYS A N 1
ATOM 2279 C CA . LYS A 1 286 ? 16.730 1.254 -22.917 1.00 85.12 286 LYS A CA 1
ATOM 2280 C C . LYS A 1 286 ? 17.195 -0.129 -23.364 1.00 85.12 286 LYS A C 1
ATOM 2282 O O . LYS A 1 286 ? 16.447 -1.089 -23.233 1.00 85.12 286 LYS A O 1
ATOM 2287 N N . GLN A 1 287 ? 18.437 -0.264 -23.828 1.00 83.88 287 GLN A N 1
ATOM 2288 C CA . GLN A 1 287 ? 18.990 -1.560 -24.247 1.00 83.88 287 GLN A CA 1
ATOM 2289 C C . GLN A 1 287 ? 19.108 -2.572 -23.098 1.00 83.88 287 GLN A C 1
ATOM 2291 O O . GLN A 1 287 ? 19.050 -3.781 -23.330 1.00 83.88 287 GLN A O 1
ATOM 2296 N N . ILE A 1 288 ? 19.294 -2.093 -21.866 1.00 82.88 288 ILE A N 1
ATOM 2297 C CA . ILE A 1 288 ? 19.389 -2.930 -20.666 1.00 82.88 288 ILE A CA 1
ATOM 2298 C C . ILE A 1 288 ? 17.995 -3.264 -20.119 1.00 82.88 288 ILE A C 1
ATOM 2300 O O . ILE A 1 288 ? 17.750 -4.415 -19.764 1.00 82.88 288 ILE A O 1
ATOM 2304 N N . THR A 1 289 ? 17.093 -2.280 -20.049 1.00 76.00 289 THR A N 1
ATOM 2305 C CA . THR A 1 289 ? 15.797 -2.386 -19.360 1.00 76.00 289 THR A CA 1
ATOM 2306 C C . THR A 1 289 ? 14.654 -2.876 -20.242 1.00 76.00 289 THR A C 1
ATOM 2308 O O . THR A 1 289 ? 13.785 -3.574 -19.733 1.00 76.00 289 THR A O 1
ATOM 2311 N N . ALA A 1 290 ? 14.646 -2.569 -21.544 1.00 64.56 290 ALA A N 1
ATOM 2312 C CA . ALA A 1 290 ? 13.526 -2.921 -22.424 1.00 64.56 290 ALA A CA 1
ATOM 2313 C C . ALA A 1 290 ? 13.352 -4.436 -22.602 1.00 64.56 290 ALA A C 1
ATOM 2315 O O . ALA A 1 290 ? 12.246 -4.910 -22.869 1.00 64.56 290 ALA A O 1
ATOM 2316 N N . GLY A 1 291 ? 14.446 -5.204 -22.528 1.00 58.03 291 GLY A N 1
ATOM 2317 C CA . GLY A 1 291 ? 14.449 -6.550 -23.099 1.00 58.03 291 GLY A CA 1
ATOM 2318 C C . GLY A 1 291 ? 13.907 -6.536 -24.541 1.00 58.03 291 GLY A C 1
ATOM 2319 O O . GLY A 1 291 ? 14.002 -5.533 -25.242 1.00 58.03 291 GLY A O 1
ATOM 2320 N N . GLU A 1 292 ? 13.317 -7.641 -24.990 1.00 55.97 292 GLU A N 1
ATOM 2321 C CA . GLU A 1 292 ? 12.557 -7.711 -26.256 1.00 55.97 292 GLU A CA 1
ATOM 2322 C C . GLU A 1 292 ? 11.036 -7.616 -26.010 1.00 55.97 292 GLU A C 1
ATOM 2324 O O . GLU A 1 292 ? 10.231 -7.914 -26.894 1.00 55.97 292 GLU A O 1
ATOM 2329 N N . THR A 1 293 ? 10.619 -7.244 -24.795 1.00 70.75 293 THR A N 1
ATOM 2330 C CA . THR A 1 293 ? 9.234 -7.410 -24.348 1.00 70.75 293 THR A CA 1
ATOM 2331 C C . THR A 1 293 ? 8.439 -6.117 -24.556 1.00 70.75 293 THR A C 1
ATOM 2333 O O . THR A 1 293 ? 8.804 -5.081 -23.999 1.00 70.75 293 THR A O 1
ATOM 2336 N N . PRO A 1 294 ? 7.334 -6.139 -25.324 1.00 80.81 294 PRO A N 1
ATOM 2337 C CA . PRO A 1 294 ? 6.504 -4.955 -25.511 1.00 80.81 294 PRO A CA 1
ATOM 2338 C C . PRO A 1 294 ? 5.823 -4.535 -24.196 1.00 80.81 294 PRO A C 1
ATOM 2340 O O . PRO A 1 294 ? 5.525 -5.395 -23.357 1.00 80.81 294 PRO A O 1
ATOM 2343 N N . PRO A 1 295 ? 5.525 -3.233 -24.018 1.00 87.00 295 PRO A N 1
ATOM 2344 C CA . PRO A 1 295 ? 4.827 -2.754 -22.833 1.00 87.00 295 PRO A CA 1
ATOM 2345 C C . PRO A 1 295 ? 3.435 -3.394 -22.717 1.00 87.00 295 PRO A C 1
ATOM 2347 O O . PRO A 1 295 ? 2.726 -3.601 -23.705 1.00 87.00 295 PRO A O 1
ATOM 2350 N N . MET A 1 296 ? 3.035 -3.716 -21.488 1.00 91.25 296 MET A N 1
ATOM 2351 C CA . MET A 1 296 ? 1.738 -4.318 -21.191 1.00 91.25 296 MET A CA 1
ATOM 2352 C C . MET A 1 296 ? 0.629 -3.259 -21.198 1.00 91.25 296 MET A C 1
ATOM 2354 O O . MET A 1 296 ? 0.849 -2.096 -20.861 1.00 91.25 296 MET A O 1
ATOM 2358 N N . LYS A 1 297 ? -0.599 -3.663 -21.536 1.00 93.94 297 LYS A N 1
ATOM 2359 C CA . LYS A 1 297 ? -1.763 -2.770 -21.504 1.00 93.94 297 LYS A CA 1
ATOM 2360 C C . LYS A 1 297 ? -2.115 -2.377 -20.059 1.00 93.94 297 LYS A C 1
ATOM 2362 O O . LYS A 1 297 ? -2.250 -3.273 -19.220 1.00 93.94 297 LYS A O 1
ATOM 2367 N N . PRO A 1 298 ? -2.403 -1.092 -19.772 1.00 92.75 298 PRO A N 1
ATOM 2368 C CA . PRO A 1 298 ? -2.770 -0.633 -18.428 1.00 92.75 298 PRO A CA 1
ATOM 2369 C C . PRO A 1 298 ? -3.947 -1.387 -17.808 1.00 92.75 298 PRO A C 1
ATOM 2371 O O . PRO A 1 298 ? -3.948 -1.660 -16.613 1.00 92.75 298 PRO A O 1
ATOM 2374 N N . ALA A 1 299 ? -4.942 -1.761 -18.618 1.00 94.44 299 ALA A N 1
ATOM 2375 C CA . ALA A 1 299 ? -6.122 -2.477 -18.141 1.00 94.44 299 ALA A CA 1
ATOM 2376 C C . ALA A 1 299 ? -5.794 -3.878 -17.597 1.00 94.44 299 ALA A C 1
ATOM 2378 O O . ALA A 1 299 ? -6.414 -4.318 -16.628 1.00 94.44 299 ALA A O 1
ATOM 2379 N N . ASP A 1 300 ? -4.828 -4.574 -18.200 1.00 94.44 300 ASP A N 1
ATOM 2380 C CA . ASP A 1 300 ? -4.438 -5.923 -17.780 1.00 94.44 300 ASP A CA 1
ATOM 2381 C C . ASP A 1 300 ? -3.566 -5.869 -16.519 1.00 94.44 300 ASP A C 1
ATOM 2383 O O . ASP A 1 300 ? -3.798 -6.633 -15.580 1.00 94.44 300 ASP A O 1
ATOM 2387 N N . VAL A 1 301 ? -2.659 -4.888 -16.449 1.00 94.38 301 VAL A N 1
ATOM 2388 C CA . VAL A 1 301 ? -1.857 -4.574 -15.254 1.00 94.38 301 VAL A CA 1
ATOM 2389 C C . VAL A 1 301 ? -2.770 -4.220 -14.078 1.00 94.38 301 VAL A C 1
ATOM 2391 O O . VAL A 1 301 ? -2.685 -4.834 -13.014 1.00 94.38 301 VAL A O 1
ATOM 2394 N N . ALA A 1 302 ? -3.704 -3.284 -14.272 1.00 94.56 302 ALA A N 1
ATOM 2395 C CA . ALA A 1 302 ? -4.644 -2.869 -13.236 1.00 94.56 302 ALA A CA 1
ATOM 2396 C C . ALA A 1 302 ? -5.516 -4.036 -12.750 1.00 94.56 302 ALA A C 1
ATOM 2398 O O . ALA A 1 302 ? -5.697 -4.200 -11.544 1.00 94.56 302 ALA A O 1
ATOM 2399 N N . ARG A 1 303 ? -6.018 -4.880 -13.664 1.00 95.31 303 ARG A N 1
ATOM 2400 C CA . ARG A 1 303 ? -6.815 -6.062 -13.303 1.00 95.31 303 ARG A CA 1
ATOM 2401 C C . ARG A 1 303 ? -6.022 -7.015 -12.413 1.00 95.31 303 ARG A C 1
ATOM 2403 O O . ARG A 1 303 ? -6.523 -7.412 -11.367 1.00 95.31 303 ARG A O 1
ATOM 2410 N N . HIS A 1 304 ? -4.783 -7.324 -12.788 1.00 95.25 304 HIS A N 1
ATOM 2411 C CA . HIS A 1 304 ? -3.943 -8.230 -12.010 1.00 95.25 304 HIS A CA 1
ATOM 2412 C C . HIS A 1 304 ? -3.636 -7.679 -10.608 1.00 95.25 304 HIS A C 1
ATOM 2414 O O . HIS A 1 304 ? -3.765 -8.408 -9.628 1.00 95.25 304 HIS A O 1
ATOM 2420 N N . ILE A 1 305 ? -3.324 -6.382 -10.488 1.00 95.94 305 ILE A N 1
ATOM 2421 C CA . ILE A 1 305 ? -3.093 -5.735 -9.183 1.00 95.94 305 ILE A CA 1
ATOM 2422 C C . ILE A 1 305 ? -4.337 -5.831 -8.303 1.00 95.94 305 ILE A C 1
ATOM 2424 O O . ILE A 1 305 ? -4.241 -6.210 -7.137 1.00 95.94 305 ILE A O 1
ATOM 2428 N N . ILE A 1 306 ? -5.510 -5.508 -8.849 1.00 95.75 306 ILE A N 1
ATOM 2429 C CA . ILE A 1 306 ? -6.769 -5.562 -8.102 1.00 95.75 306 ILE A CA 1
ATOM 2430 C C . ILE A 1 306 ? -7.098 -6.995 -7.666 1.00 95.75 306 ILE A C 1
ATOM 2432 O O . ILE A 1 306 ? -7.524 -7.190 -6.526 1.00 95.75 306 ILE A O 1
ATOM 2436 N N . ASP A 1 307 ? -6.837 -7.996 -8.506 1.00 95.19 307 ASP A N 1
ATOM 2437 C CA . ASP A 1 307 ? -7.024 -9.407 -8.157 1.00 95.19 307 ASP A CA 1
ATOM 2438 C C . ASP A 1 307 ? -6.077 -9.850 -7.027 1.00 95.19 307 ASP A C 1
ATOM 2440 O O . ASP A 1 307 ? -6.510 -10.514 -6.078 1.00 95.19 307 ASP A O 1
ATOM 2444 N N . SER A 1 308 ? -4.801 -9.457 -7.076 1.00 93.94 308 SER A N 1
ATOM 2445 C CA . SER A 1 308 ? -3.828 -9.731 -6.008 1.00 93.94 308 SER A CA 1
ATOM 2446 C C . SER A 1 308 ? -4.204 -9.037 -4.698 1.00 93.94 308 SER A C 1
ATOM 2448 O O . SER A 1 308 ? -4.195 -9.661 -3.632 1.00 93.94 308 SER A O 1
ATOM 2450 N N . VAL A 1 309 ? -4.639 -7.775 -4.768 1.00 95.00 309 VAL A N 1
ATOM 2451 C CA . VAL A 1 309 ? -5.160 -7.024 -3.618 1.00 95.00 309 VAL A CA 1
ATOM 2452 C C . VAL A 1 309 ? -6.399 -7.708 -3.042 1.00 95.00 309 VAL A C 1
ATOM 2454 O O . VAL A 1 309 ? -6.502 -7.876 -1.826 1.00 95.00 309 VAL A O 1
ATOM 2457 N N . ALA A 1 310 ? -7.332 -8.163 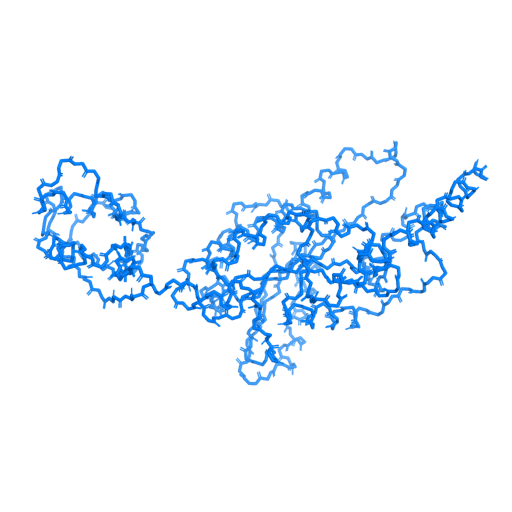-3.880 1.00 94.19 310 ALA A N 1
ATOM 2458 C CA . ALA A 1 310 ? -8.531 -8.863 -3.433 1.00 94.19 310 ALA A CA 1
ATOM 2459 C C . ALA A 1 310 ? -8.174 -10.133 -2.648 1.00 94.19 310 ALA A C 1
ATOM 2461 O O . ALA A 1 310 ? -8.671 -10.332 -1.531 1.00 94.19 310 ALA A O 1
ATOM 2462 N N . LYS A 1 311 ? -7.249 -10.939 -3.180 1.00 91.69 311 LYS A N 1
ATOM 2463 C CA . LYS A 1 311 ? -6.733 -12.162 -2.546 1.00 91.69 311 LYS A CA 1
ATOM 2464 C C . LYS A 1 311 ? -5.900 -11.896 -1.287 1.00 91.69 311 LYS A C 1
ATOM 2466 O O . LYS A 1 311 ? -5.822 -12.775 -0.431 1.00 91.69 311 LYS A O 1
ATOM 2471 N N . GLY A 1 312 ? -5.345 -10.692 -1.145 1.00 90.50 312 GLY A N 1
ATOM 2472 C CA . GLY A 1 312 ? -4.432 -10.336 -0.057 1.00 90.50 312 GLY A CA 1
ATOM 2473 C C . GLY A 1 312 ? -3.036 -10.926 -0.250 1.00 90.50 312 GLY A C 1
ATOM 2474 O O . GLY A 1 312 ? -2.399 -11.314 0.727 1.00 90.50 312 GLY A O 1
ATOM 2475 N N . GLU A 1 313 ? -2.600 -11.040 -1.505 1.00 90.81 313 GLU A N 1
ATOM 2476 C CA . GLU A 1 313 ? -1.240 -11.438 -1.861 1.00 90.81 313 GLU A CA 1
ATOM 2477 C C . GLU A 1 313 ? -0.270 -10.323 -1.462 1.00 90.81 313 GLU A C 1
ATOM 2479 O O . GLU A 1 313 ? -0.511 -9.149 -1.746 1.00 90.81 313 GLU A O 1
ATOM 2484 N N . PHE A 1 314 ? 0.817 -10.685 -0.783 1.00 90.38 314 PHE A N 1
ATOM 2485 C CA . PHE A 1 314 ? 1.824 -9.727 -0.349 1.00 90.38 314 PHE A CA 1
ATOM 2486 C C . PHE A 1 314 ? 2.683 -9.255 -1.521 1.00 90.38 314 PHE A C 1
ATOM 2488 O O . PHE A 1 314 ? 2.876 -8.058 -1.685 1.00 90.38 314 PHE A O 1
ATOM 2495 N N . ASN A 1 315 ? 3.142 -10.180 -2.366 1.00 89.81 315 ASN A N 1
ATOM 2496 C CA . ASN A 1 315 ? 3.939 -9.868 -3.551 1.00 89.81 315 ASN A CA 1
ATOM 2497 C C . ASN A 1 315 ? 3.101 -10.054 -4.820 1.00 89.81 315 ASN A C 1
ATOM 2499 O O . ASN A 1 315 ? 2.781 -11.187 -5.186 1.00 89.81 315 ASN A O 1
ATOM 2503 N N . CYS A 1 316 ? 2.793 -8.949 -5.500 1.00 91.75 316 CYS A N 1
ATOM 2504 C CA . CYS A 1 316 ? 2.123 -8.906 -6.799 1.00 91.75 316 CYS A CA 1
ATOM 2505 C C . CYS A 1 316 ? 3.168 -8.649 -7.892 1.00 91.75 316 CYS A C 1
ATOM 2507 O O . CYS A 1 316 ? 3.699 -7.546 -8.024 1.00 91.75 316 CYS A O 1
ATOM 2509 N N . HIS A 1 317 ? 3.464 -9.671 -8.683 1.00 89.94 317 HIS A N 1
ATOM 2510 C CA . HIS A 1 317 ? 4.469 -9.647 -9.741 1.00 89.94 317 HIS A CA 1
ATOM 2511 C C . HIS A 1 317 ? 3.830 -10.091 -11.054 1.00 89.94 317 HIS A C 1
ATOM 2513 O O . HIS A 1 317 ? 2.906 -10.899 -11.056 1.00 89.94 317 HIS A O 1
ATOM 2519 N N . MET A 1 318 ? 4.323 -9.575 -12.178 1.00 88.56 318 MET A N 1
ATOM 2520 C CA . MET A 1 318 ? 3.752 -9.867 -13.493 1.00 88.56 318 MET A CA 1
ATOM 2521 C C . MET A 1 318 ? 4.807 -10.401 -14.447 1.00 88.56 318 MET A C 1
ATOM 2523 O O . MET A 1 318 ? 5.958 -9.964 -14.444 1.00 88.56 318 MET A O 1
ATOM 2527 N N . GLY A 1 319 ? 4.381 -11.326 -15.303 1.00 87.31 319 GLY A N 1
ATOM 2528 C CA . GLY A 1 319 ? 5.258 -11.951 -16.283 1.00 87.31 319 GLY A CA 1
ATOM 2529 C C . GLY A 1 319 ? 6.329 -12.848 -15.657 1.00 87.31 319 GLY A C 1
ATOM 2530 O O . GLY A 1 319 ? 6.460 -12.983 -14.439 1.00 87.31 319 GLY A O 1
ATOM 2531 N N . MET A 1 320 ? 7.101 -13.490 -16.531 1.00 84.88 320 MET A N 1
ATOM 2532 C CA . MET A 1 320 ? 8.141 -14.435 -16.124 1.00 84.88 320 MET A CA 1
ATOM 2533 C C . MET A 1 320 ? 9.325 -13.734 -15.451 1.00 84.88 320 MET A C 1
ATOM 2535 O O . MET A 1 320 ? 9.865 -14.251 -14.477 1.00 84.88 320 MET A O 1
ATOM 2539 N N . GLU A 1 321 ? 9.699 -12.546 -15.929 1.00 83.31 321 GLU A N 1
ATOM 2540 C CA . GLU A 1 321 ? 10.801 -11.762 -15.363 1.00 83.31 321 GLU A CA 1
ATOM 2541 C C . GLU A 1 321 ? 10.473 -11.273 -13.949 1.00 83.31 321 GLU A C 1
ATOM 2543 O O . GLU A 1 321 ? 11.276 -11.463 -13.036 1.00 83.31 321 GLU A O 1
ATOM 2548 N N . GLY A 1 322 ? 9.265 -10.734 -13.740 1.00 87.06 322 GLY A N 1
ATOM 2549 C CA . GLY A 1 322 ? 8.795 -10.321 -12.418 1.00 87.06 322 GLY A CA 1
ATOM 2550 C C . GLY A 1 322 ? 8.707 -11.494 -11.440 1.00 87.06 322 GLY A C 1
ATOM 2551 O O . GLY A 1 322 ? 9.144 -11.374 -10.296 1.00 87.06 322 GLY A O 1
ATOM 2552 N N . TRP A 1 323 ? 8.210 -12.651 -11.892 1.00 89.81 323 TRP A N 1
ATOM 2553 C CA . TRP A 1 323 ? 8.192 -13.880 -11.091 1.00 89.81 323 TRP A CA 1
ATOM 2554 C C . TRP A 1 323 ? 9.598 -14.364 -10.722 1.00 89.81 323 TRP A C 1
ATOM 2556 O O . TRP A 1 323 ? 9.860 -14.663 -9.554 1.00 89.81 323 TRP A O 1
ATOM 2566 N N . MET A 1 324 ? 10.519 -14.405 -11.688 1.00 90.19 324 MET A N 1
ATOM 2567 C CA . MET A 1 324 ? 11.905 -14.811 -11.455 1.00 90.19 324 MET A CA 1
ATOM 2568 C C . MET A 1 324 ? 12.582 -13.880 -10.448 1.00 90.19 324 MET A C 1
ATOM 2570 O O . MET A 1 324 ? 13.186 -14.355 -9.485 1.00 90.19 324 MET A O 1
ATOM 2574 N N . LEU A 1 325 ? 12.460 -12.565 -10.645 1.00 86.50 325 LEU A N 1
ATOM 2575 C CA . LEU A 1 325 ? 13.064 -11.569 -9.767 1.00 86.50 325 LEU A CA 1
ATOM 2576 C C . LEU A 1 325 ? 12.477 -11.643 -8.354 1.00 86.50 325 LEU A C 1
ATOM 2578 O O . LEU A 1 325 ? 13.231 -11.681 -7.386 1.00 86.50 325 LEU A O 1
ATOM 2582 N N . SER A 1 326 ? 11.150 -11.746 -8.228 1.00 87.88 326 SER A N 1
ATOM 2583 C CA . SER A 1 326 ? 10.484 -11.919 -6.931 1.00 87.88 326 SER A CA 1
ATOM 2584 C C . SER A 1 326 ? 10.929 -13.203 -6.226 1.00 87.88 326 SER A C 1
ATOM 2586 O O . SER A 1 326 ? 11.139 -13.191 -5.017 1.00 87.88 326 SER A O 1
ATOM 2588 N N . THR A 1 327 ? 11.141 -14.290 -6.972 1.00 89.88 327 THR A N 1
ATOM 2589 C CA . THR A 1 327 ? 11.607 -15.572 -6.428 1.00 89.88 327 THR A CA 1
ATOM 2590 C C . THR A 1 327 ? 13.040 -15.478 -5.905 1.00 89.88 327 THR A C 1
ATOM 2592 O O . THR A 1 327 ? 13.309 -15.895 -4.782 1.00 89.88 327 THR A O 1
ATOM 2595 N N . VAL A 1 328 ? 13.961 -14.906 -6.687 1.00 90.31 328 VAL A N 1
ATOM 2596 C CA . VAL A 1 328 ? 15.377 -14.762 -6.297 1.00 90.31 328 VAL A CA 1
ATOM 2597 C C . VAL A 1 328 ? 15.548 -13.771 -5.140 1.00 90.31 328 VAL A C 1
ATOM 2599 O O . VAL A 1 328 ? 16.428 -13.958 -4.301 1.00 90.31 328 VAL A O 1
ATOM 2602 N N . CYS A 1 329 ? 14.689 -12.753 -5.061 1.00 86.56 329 CYS A N 1
ATOM 2603 C CA . CYS A 1 329 ? 14.708 -11.734 -4.012 1.00 86.56 329 CYS A CA 1
ATOM 2604 C C . CYS A 1 329 ? 13.786 -12.048 -2.821 1.00 86.56 329 CYS A C 1
ATOM 2606 O O . CYS A 1 329 ? 13.628 -11.193 -1.955 1.00 86.56 329 CYS A O 1
ATOM 2608 N N . ALA A 1 330 ? 13.191 -13.245 -2.750 1.00 85.06 330 ALA A N 1
ATOM 2609 C CA . ALA A 1 330 ? 12.154 -13.568 -1.766 1.00 85.06 330 ALA A CA 1
ATOM 2610 C C . ALA A 1 330 ? 12.612 -13.475 -0.300 1.00 85.06 330 ALA A C 1
ATOM 2612 O O . ALA A 1 330 ? 11.777 -13.277 0.574 1.00 85.06 330 ALA A O 1
ATOM 2613 N N . GLY A 1 331 ? 13.913 -13.623 -0.015 1.00 84.44 331 GLY A N 1
ATOM 2614 C CA . GLY A 1 331 ? 14.506 -13.371 1.305 1.00 84.44 331 GLY A CA 1
ATOM 2615 C C . GLY A 1 331 ? 13.674 -13.888 2.490 1.00 84.44 331 GLY A C 1
ATOM 2616 O O . GLY A 1 331 ? 13.473 -15.091 2.645 1.00 84.44 331 GLY A O 1
ATOM 2617 N N . MET A 1 332 ? 13.212 -12.959 3.335 1.00 84.88 332 MET A N 1
ATOM 2618 C CA . MET A 1 332 ? 12.277 -13.214 4.444 1.00 84.88 332 MET A CA 1
ATOM 2619 C C . MET A 1 332 ? 10.876 -12.633 4.183 1.00 84.88 332 MET A C 1
ATOM 2621 O O . MET A 1 332 ? 10.064 -12.546 5.112 1.00 84.88 332 MET A O 1
ATOM 2625 N N . SER A 1 333 ? 10.587 -12.251 2.936 1.00 85.19 333 SER A N 1
ATOM 2626 C CA . SER A 1 333 ? 9.319 -11.653 2.548 1.00 85.19 333 SER A CA 1
ATOM 2627 C C . SER A 1 333 ? 8.150 -12.594 2.864 1.00 85.19 333 SER A C 1
ATOM 2629 O O . SER A 1 333 ? 8.253 -13.816 2.701 1.00 85.19 333 SER A O 1
ATOM 2631 N N . PRO A 1 334 ? 6.991 -12.058 3.280 1.00 84.88 334 PRO A N 1
ATOM 2632 C CA . PRO A 1 334 ? 5.769 -12.837 3.386 1.00 84.88 334 PRO A CA 1
ATOM 2633 C C . PRO A 1 334 ? 5.431 -13.576 2.081 1.00 84.88 334 PRO A C 1
ATOM 2635 O O . PRO A 1 334 ? 5.425 -12.998 0.996 1.00 84.88 334 PRO A O 1
ATOM 2638 N N . VAL A 1 335 ? 5.098 -14.860 2.209 1.00 83.06 335 VAL A N 1
ATOM 2639 C CA . VAL A 1 335 ? 4.700 -15.720 1.085 1.00 83.06 335 VAL A CA 1
ATOM 2640 C C . VAL A 1 335 ? 3.189 -15.705 0.874 1.00 83.06 335 VAL A C 1
ATOM 2642 O O . VAL A 1 335 ? 2.420 -15.629 1.838 1.00 83.06 335 VAL A O 1
ATOM 2645 N N . ASN A 1 336 ? 2.755 -15.821 -0.383 1.00 76.12 336 ASN A N 1
ATOM 2646 C CA . ASN A 1 336 ? 1.331 -15.819 -0.722 1.00 76.12 336 ASN A CA 1
ATOM 2647 C C . ASN A 1 336 ? 0.683 -17.181 -0.428 1.00 76.12 336 ASN A C 1
ATOM 2649 O O . ASN A 1 336 ? -0.437 -17.253 0.081 1.00 76.12 336 ASN A O 1
ATOM 2653 N N . ASN A 1 337 ? 1.383 -18.276 -0.737 1.00 80.44 337 ASN A N 1
ATOM 2654 C CA . ASN A 1 337 ? 0.895 -19.640 -0.551 1.00 80.44 337 ASN A CA 1
ATOM 2655 C C . ASN A 1 337 ? 2.060 -20.630 -0.293 1.00 80.44 337 ASN A C 1
ATOM 2657 O O . ASN A 1 337 ? 3.231 -20.274 -0.382 1.00 80.44 337 ASN A O 1
ATOM 2661 N N . TRP A 1 338 ? 1.753 -21.881 0.074 1.00 82.94 338 TRP A N 1
ATOM 2662 C CA . TRP A 1 338 ? 2.781 -22.899 0.371 1.00 82.94 338 TRP A CA 1
ATOM 2663 C C . TRP A 1 338 ? 3.481 -23.457 -0.871 1.00 82.94 338 TRP A C 1
ATOM 2665 O O . TRP A 1 338 ? 4.601 -23.947 -0.756 1.00 82.94 338 TRP A O 1
ATOM 2675 N N . LEU A 1 339 ? 2.845 -23.390 -2.041 1.00 86.12 339 LEU A N 1
ATOM 2676 C CA . LEU A 1 339 ? 3.479 -23.781 -3.297 1.00 86.12 339 LEU A CA 1
ATOM 2677 C C . LEU A 1 339 ? 4.642 -22.832 -3.608 1.00 86.12 339 LEU A C 1
ATOM 2679 O O . LEU A 1 339 ? 5.720 -23.302 -3.952 1.00 86.12 339 LEU A O 1
ATOM 2683 N N . ASP A 1 340 ? 4.451 -21.528 -3.397 1.00 85.06 340 ASP A N 1
ATOM 2684 C CA . ASP A 1 340 ? 5.487 -20.513 -3.588 1.00 85.06 340 ASP A CA 1
ATOM 2685 C C . ASP A 1 340 ? 6.712 -20.806 -2.722 1.00 85.06 340 ASP A C 1
ATOM 2687 O O . ASP A 1 340 ? 7.828 -20.670 -3.203 1.00 85.06 340 ASP A O 1
ATOM 2691 N N . VAL A 1 341 ? 6.526 -21.287 -1.486 1.00 88.69 341 VAL A N 1
ATOM 2692 C CA . VAL A 1 341 ? 7.638 -21.682 -0.599 1.00 88.69 341 VAL A CA 1
ATOM 2693 C C . VAL A 1 341 ? 8.463 -22.805 -1.224 1.00 88.69 341 VAL A C 1
ATOM 2695 O O . VAL A 1 341 ? 9.690 -22.736 -1.252 1.00 88.69 341 VAL A O 1
ATOM 2698 N N . VAL A 1 342 ? 7.795 -23.845 -1.730 1.00 90.56 342 VAL A N 1
ATOM 2699 C CA . VAL A 1 342 ? 8.465 -24.985 -2.372 1.00 90.56 342 VAL A CA 1
ATOM 2700 C C . VAL A 1 342 ? 9.190 -24.516 -3.629 1.00 90.56 342 VAL A C 1
ATOM 2702 O O . VAL A 1 342 ? 10.370 -24.804 -3.809 1.00 90.56 342 VAL A O 1
ATOM 2705 N N . VAL A 1 343 ? 8.505 -23.750 -4.476 1.00 90.06 343 VAL A N 1
ATOM 2706 C CA . VAL A 1 343 ? 9.066 -23.197 -5.709 1.00 90.06 343 VAL A CA 1
ATOM 2707 C C . VAL A 1 343 ? 10.287 -22.332 -5.405 1.00 90.06 343 VAL A C 1
ATOM 2709 O O . VAL A 1 343 ? 11.333 -22.555 -6.001 1.00 90.06 343 VAL A O 1
ATOM 2712 N N . GLN A 1 344 ? 10.203 -21.412 -4.445 1.00 91.69 344 GLN A N 1
ATOM 2713 C CA . GLN A 1 344 ? 11.317 -20.556 -4.037 1.00 91.69 344 GLN A CA 1
ATOM 2714 C C . GLN A 1 344 ? 12.502 -21.379 -3.528 1.00 91.69 344 GLN A C 1
ATOM 2716 O O . GLN A 1 344 ? 13.622 -21.187 -4.001 1.00 91.69 344 GLN A O 1
ATOM 2721 N N . ALA A 1 345 ? 12.263 -22.349 -2.642 1.00 91.44 345 ALA A N 1
ATOM 2722 C CA . ALA A 1 345 ? 13.322 -23.178 -2.069 1.00 91.44 345 ALA A CA 1
ATOM 2723 C C . ALA A 1 345 ? 14.154 -23.915 -3.134 1.00 91.44 345 ALA A C 1
ATOM 2725 O O . ALA A 1 345 ? 15.371 -24.030 -2.987 1.00 91.44 345 ALA A O 1
ATOM 2726 N N . PHE A 1 346 ? 13.523 -24.383 -4.215 1.00 93.62 346 PHE A N 1
ATOM 2727 C CA . PHE A 1 346 ? 14.215 -25.112 -5.283 1.00 93.62 346 PHE A CA 1
ATOM 2728 C C . PHE A 1 346 ? 14.666 -24.229 -6.454 1.00 93.62 346 PHE A C 1
ATOM 2730 O O . PHE A 1 346 ? 15.667 -24.545 -7.095 1.00 93.62 346 PHE A O 1
ATOM 2737 N N . ALA A 1 347 ? 13.965 -23.131 -6.747 1.00 92.94 347 ALA A N 1
ATOM 2738 C CA . ALA A 1 347 ? 14.225 -22.306 -7.925 1.00 92.94 347 ALA A CA 1
ATOM 2739 C C . ALA A 1 347 ? 15.263 -21.200 -7.687 1.00 92.94 347 ALA A C 1
ATOM 2741 O O . ALA A 1 347 ? 15.921 -20.805 -8.647 1.00 92.94 347 ALA A O 1
ATOM 2742 N N . ILE A 1 348 ? 15.473 -20.725 -6.449 1.00 94.00 348 ILE A N 1
ATOM 2743 C CA . ILE A 1 348 ? 16.415 -19.622 -6.160 1.00 94.00 348 ILE A CA 1
ATOM 2744 C C . ILE A 1 348 ? 17.820 -19.903 -6.717 1.00 94.00 348 ILE A C 1
ATOM 2746 O O . ILE A 1 348 ? 18.401 -19.043 -7.378 1.00 94.00 348 ILE A O 1
ATOM 2750 N N . GLY A 1 349 ? 18.358 -21.107 -6.495 1.00 94.06 349 GLY A N 1
ATOM 2751 C CA . GLY A 1 349 ? 19.692 -21.491 -6.974 1.00 94.06 349 GLY A CA 1
ATOM 2752 C C . GLY A 1 349 ? 19.806 -21.477 -8.506 1.00 94.06 349 GLY A C 1
ATOM 2753 O O . GLY A 1 349 ? 20.616 -20.721 -9.046 1.00 94.06 349 GLY A O 1
ATOM 2754 N N . PRO A 1 350 ? 18.987 -22.262 -9.231 1.00 94.31 350 PRO A N 1
ATOM 2755 C CA . PRO A 1 350 ? 18.974 -22.260 -10.693 1.00 94.31 350 PRO A CA 1
ATOM 2756 C C . PRO A 1 350 ? 18.699 -20.881 -11.309 1.00 94.31 350 PRO A C 1
ATOM 2758 O O . PRO A 1 350 ? 19.418 -20.460 -12.215 1.00 94.31 350 PRO A O 1
ATOM 2761 N N . LEU A 1 351 ? 17.713 -20.136 -10.797 1.00 93.94 351 LEU A N 1
ATOM 2762 C CA . LEU A 1 351 ? 17.384 -18.799 -11.304 1.00 93.94 351 LEU A CA 1
ATOM 2763 C C . LEU A 1 351 ? 18.519 -17.801 -11.059 1.00 93.94 351 LEU A C 1
ATOM 2765 O O . LEU A 1 351 ? 18.758 -16.922 -11.887 1.00 93.94 351 LEU A O 1
ATOM 2769 N N . ARG A 1 352 ? 19.291 -17.960 -9.976 1.00 92.69 352 ARG A N 1
ATOM 2770 C CA . ARG A 1 352 ? 20.485 -17.142 -9.745 1.00 92.69 352 ARG A CA 1
ATOM 2771 C C . ARG A 1 352 ? 21.540 -17.339 -10.834 1.00 92.69 352 ARG A C 1
ATOM 2773 O O . ARG A 1 352 ? 22.177 -16.351 -11.210 1.00 92.69 352 ARG A O 1
ATOM 2780 N N . LEU A 1 353 ? 21.710 -18.565 -11.342 1.00 93.06 353 LEU A N 1
ATOM 2781 C CA . LEU A 1 353 ? 22.608 -18.860 -12.466 1.00 93.06 353 LEU A CA 1
ATOM 2782 C C . LEU A 1 353 ? 22.102 -18.220 -13.762 1.00 93.06 353 LEU A C 1
ATOM 2784 O O . LEU A 1 353 ? 22.889 -17.600 -14.471 1.00 93.06 353 LEU A O 1
ATOM 2788 N N . VAL A 1 354 ? 20.793 -18.280 -14.028 1.00 91.00 354 VAL A N 1
ATOM 2789 C CA . VAL A 1 354 ? 20.169 -17.551 -15.150 1.00 91.00 354 VAL A CA 1
ATOM 2790 C C . VAL A 1 354 ? 20.454 -16.049 -15.041 1.00 91.00 354 VAL A C 1
ATOM 2792 O O . VAL A 1 354 ? 20.904 -15.429 -16.003 1.00 91.00 354 VAL A O 1
ATOM 2795 N N . GLY A 1 355 ? 20.306 -15.474 -13.846 1.00 89.25 355 GLY A N 1
ATOM 2796 C CA . GLY A 1 355 ? 20.630 -14.072 -13.580 1.00 89.25 355 GLY A CA 1
ATOM 2797 C C . GLY A 1 355 ? 22.094 -13.700 -13.860 1.00 89.25 355 GLY A C 1
ATOM 2798 O O . GLY A 1 355 ? 22.364 -12.567 -14.249 1.00 89.25 355 GLY A O 1
ATOM 2799 N N . LEU A 1 356 ? 23.053 -14.628 -13.727 1.00 91.62 356 LEU A N 1
ATOM 2800 C CA . LEU A 1 356 ? 24.448 -14.365 -14.113 1.00 91.62 356 LEU A CA 1
ATOM 2801 C C . LEU A 1 356 ? 24.594 -14.150 -15.625 1.00 91.62 356 LEU A C 1
ATOM 2803 O O . LEU A 1 356 ? 25.375 -13.292 -16.028 1.00 91.62 356 LEU A O 1
ATOM 2807 N N . PHE A 1 357 ? 23.825 -14.854 -16.460 1.00 90.44 357 PHE A N 1
ATOM 2808 C CA . PHE A 1 357 ? 23.835 -14.622 -17.909 1.00 90.44 357 PHE A CA 1
ATOM 2809 C C . PHE A 1 357 ? 23.275 -13.245 -18.276 1.00 90.44 357 PHE A C 1
ATOM 2811 O O . PHE A 1 357 ? 23.843 -12.575 -19.138 1.00 90.44 357 PHE A O 1
ATOM 2818 N N . TYR A 1 358 ? 22.224 -12.784 -17.588 1.00 88.06 358 TYR A N 1
ATOM 2819 C CA . TYR A 1 358 ? 21.730 -11.409 -17.737 1.00 88.06 358 TYR A CA 1
ATOM 2820 C C . TYR A 1 358 ? 22.812 -10.383 -17.383 1.00 88.06 358 TYR A C 1
ATOM 2822 O O . TYR A 1 358 ? 23.064 -9.471 -18.165 1.00 88.06 358 TYR A O 1
ATOM 2830 N N . LEU A 1 359 ? 23.515 -10.568 -16.260 1.00 89.69 359 LEU A N 1
ATOM 2831 C CA . LEU A 1 359 ? 24.612 -9.677 -15.865 1.00 89.69 359 LEU A CA 1
ATOM 2832 C C . LEU A 1 359 ? 25.756 -9.667 -16.887 1.00 89.69 359 LEU A C 1
ATOM 2834 O O . LEU A 1 359 ? 26.272 -8.602 -17.212 1.00 89.69 359 LEU A O 1
ATOM 2838 N N . LEU A 1 360 ? 26.132 -10.828 -17.434 1.00 91.25 360 LEU A N 1
ATOM 2839 C CA . LEU A 1 360 ? 27.136 -10.904 -18.500 1.00 91.25 360 LEU A CA 1
ATOM 2840 C C . LEU A 1 360 ? 26.681 -10.154 -19.759 1.00 91.25 360 LEU A C 1
ATOM 2842 O O . LEU A 1 360 ? 27.467 -9.398 -20.329 1.00 91.25 360 LEU A O 1
ATOM 2846 N N . LYS A 1 361 ? 25.413 -10.315 -20.162 1.00 89.00 361 LYS A N 1
ATOM 2847 C CA . LYS A 1 361 ? 24.819 -9.572 -21.283 1.00 89.00 361 LYS A CA 1
ATOM 2848 C C . LYS A 1 361 ? 24.874 -8.064 -21.030 1.00 89.00 361 LYS A C 1
ATOM 2850 O O . LYS A 1 361 ? 25.318 -7.331 -21.906 1.00 89.00 361 LYS A O 1
ATOM 2855 N N . PHE A 1 362 ? 24.481 -7.605 -19.842 1.00 89.69 362 PHE A N 1
ATOM 2856 C CA . PHE A 1 362 ? 24.514 -6.185 -19.484 1.00 89.69 362 PHE A CA 1
ATOM 2857 C C . PHE A 1 362 ? 25.938 -5.626 -19.493 1.00 89.69 362 PHE A C 1
ATOM 2859 O O . PHE A 1 362 ? 26.175 -4.599 -20.125 1.00 89.69 362 PHE A O 1
ATOM 2866 N N . ASN A 1 363 ? 26.899 -6.330 -18.888 1.00 89.62 363 ASN A N 1
ATOM 2867 C CA . ASN A 1 363 ? 28.308 -5.931 -18.901 1.00 89.62 363 ASN A CA 1
ATOM 2868 C C . ASN A 1 363 ? 28.848 -5.806 -20.332 1.00 89.62 363 ASN A C 1
ATOM 2870 O O . ASN A 1 363 ? 29.558 -4.853 -20.647 1.00 89.62 363 ASN A O 1
ATOM 2874 N N . PHE A 1 364 ? 28.477 -6.735 -21.216 1.00 89.19 364 PHE A N 1
ATOM 2875 C CA . PHE A 1 364 ? 28.859 -6.673 -22.622 1.00 89.19 364 PHE A CA 1
ATOM 2876 C C . PHE A 1 364 ? 28.227 -5.476 -23.343 1.00 89.19 364 PHE A C 1
ATOM 2878 O O . PHE A 1 364 ? 28.926 -4.772 -24.067 1.00 89.19 364 PHE A O 1
ATOM 2885 N N . THR A 1 365 ? 26.940 -5.194 -23.124 1.00 86.56 365 THR A N 1
ATOM 2886 C CA . THR A 1 365 ? 26.278 -4.007 -23.690 1.00 86.56 365 THR A CA 1
ATOM 2887 C C . THR A 1 365 ? 26.962 -2.716 -23.240 1.00 86.56 365 THR A C 1
ATOM 2889 O O . THR A 1 365 ? 27.252 -1.862 -24.073 1.00 86.56 365 THR A O 1
ATOM 2892 N N . VAL A 1 366 ? 27.290 -2.596 -21.950 1.00 86.12 366 VAL A N 1
ATOM 2893 C CA . VAL A 1 366 ? 27.989 -1.422 -21.404 1.00 86.12 366 VAL A CA 1
ATOM 2894 C C . VAL A 1 366 ? 29.399 -1.286 -21.985 1.00 86.12 366 VAL A C 1
ATOM 2896 O O . VAL A 1 366 ? 29.805 -0.178 -22.304 1.00 86.12 366 VAL A O 1
ATOM 2899 N N . SER A 1 367 ? 30.121 -2.393 -22.200 1.00 84.62 367 SER A N 1
ATOM 2900 C CA . SER A 1 367 ? 31.479 -2.374 -22.775 1.00 84.62 367 SER A CA 1
ATOM 2901 C C . SER A 1 367 ? 31.570 -1.903 -24.234 1.00 84.62 367 SER A C 1
ATOM 2903 O O . SER A 1 367 ? 32.670 -1.678 -24.729 1.00 84.62 367 SER A O 1
ATOM 2905 N N . LYS A 1 368 ? 30.437 -1.797 -24.942 1.00 77.44 368 LYS A N 1
ATOM 2906 C CA . LYS A 1 368 ? 30.374 -1.297 -26.326 1.00 77.44 368 LYS A CA 1
ATOM 2907 C C . LYS A 1 368 ? 30.245 0.227 -26.423 1.00 77.44 368 LYS A C 1
ATOM 2909 O O . LYS A 1 368 ? 30.275 0.745 -27.538 1.00 77.44 368 LYS A O 1
ATOM 2914 N N . LYS A 1 369 ? 30.037 0.906 -25.294 1.00 63.88 369 LYS A N 1
ATOM 2915 C CA . LYS A 1 369 ? 30.078 2.365 -25.165 1.00 63.88 369 LYS A CA 1
ATOM 2916 C C . LYS A 1 369 ? 31.520 2.804 -24.944 1.00 63.88 369 LYS A C 1
ATOM 2918 O O . LYS A 1 369 ? 31.878 3.859 -25.508 1.00 63.88 369 LYS A O 1
#

InterPro domains:
  IPR002347 Short-chain dehydrogenase/reductase SDR [PF00106] (128-248)
  IPR036291 NAD(P)-binding domain superfamily [SSF51735] (113-315)

Secondary structure (DSSP, 8-state):
--S---EEEEEEEEEESS-SS---HHHHHHHHHHHHHHHHT-SS--TT-EEEEEETTTTEEEEEEEGGGHHHHHHHHHH--EETTEEEEEEEEEEEEEPPPPHHHHH-PPPP---TT--EEEE---SHHHHHHHHHHHHHHHHH--TT--EEEE---TTT-TTHHHHHHHHHHHHH-S--EEEE---------GGGS-HHHHHHHIIIIIIHHHHHHHHHHHHHHHTGGGTTS-EEEEEES-GGGG-THHHHHHGGGTEEEEEEE--SB--HHHHHHHHHS-HHHHHHHSTTPPPBPHHHHHHHHHHHHHHT-SEEE-HHHHHHHHHHT-TTPPPSSHHHHHHHHHHHHHHHHHHHHHHHHHHHHHHT-

Sequence (369 aa):
MPKGNLLYRLIVSVEISSWPGQFSEDDFRTLVHTAINSVLGLVGSLKGVYIGDYDPNKQEGWIVIKEKDLNSVWAALCIYGSHFGYELAIRVRKVFAIEPCPRSVLLRCRPIKDFAGYHVLITGGSKARNAQALRRTADELRRTSKGGQKVFWYAEDLSENWHQISELVRRIEIEGGPVDVLINNVGGAVQAPLEDLKEEDFLNQIKLNYMTAACISKNVLISMKRNSSERLRHRRICFLSSQAGQIEALQMECRPHNVWITIAYPPHTDTEGFVEEWNLTPELTKQITAGETPPMKPADVARHIIDSVAKGEFNCHMGMEGWMLSTVCAGMSPVNNWLDVVVQAFAIGPLRLVGLFYLLKFNFTVSKK

Radius of gyration: 25.68 Å; chains: 1; bounding box: 57×52×72 Å

Foldseek 3Di:
DDPWFWKKKWKKAKFWDDDDPQCAQVNVVVLLQCLLCVQVVDPDGDVAKDWAGADSVRSITMIMHTPVCVVVSQVSQQVPQDDPRTGMGMDGDDMDTPDQDPVCLLVFADFQPDCQPAAEEEEEAQDPVVVVVQVVVQVVVVVVHDDPHHYYYDYDHLLPCLVCLLVVQVVCCVVRNQDQEAEAPWAAAAADPPVPDDPVRVSSRCSTQERSLVSNCVNSLVRLQVVLSVLVRQHEYEREPHPNLVPLVVQVVCSSSSYFYAYADAAQEPDPRSVVNVVNHDPLVCVLRVPVDDHHYPVVSVVQRVNCRSRSAHYRADDPVRLLVCLLVVPVHDGSDVVSVVCSVPVNVVSVVVVVVSVVVSVVSVVVD

pLDDT: mean 84.29, std 10.79, range [33.34, 95.94]